Protein AF-0000000066457993 (afdb_homodimer)

Radius of gyration: 20.86 Å; Cα contacts (8 Å, |Δi|>4): 323; chains: 2; bounding box: 54×58×50 Å

Nearest PDB structures (foldseek):
  4bpm-assembly1_A  TM=6.086E-01  e=1.679E-01  Homo sapiens
  5xfs-assembly1_B  TM=3.056E-01  e=3.839E-01  Mycobacterium tuberculosis H37Rv
  3plt-assembly2_C-2  TM=3.428E-01  e=7.460E+00  Saccharomyces cerevisiae
  4bpm-assembly1_A  TM=6.084E-01  e=2.445E-01  Homo sapiens
  5xfs-assembly1_B  TM=3.068E-01  e=2.328E-01  Mycobacterium tuberculosis H37Rv

InterPro domains:
  IPR001129 Membrane-associated, eicosanoid/glutathione metabolism (MAPEG) protein [PF01124] (12-142)
  IPR023352 Membrane associated eicosanoid/glutathione metabolism-like domain superfamily [G3DSA:1.20.120.550] (13-143)
  IPR023352 Membrane associated eicosanoid/glutathione metabolism-like domain superfamily [SSF161084] (3-140)

Organism: Ajellomyces capsulatus (strain G186AR / H82 / ATCC MYA-2454 / RMSCC 2432) (NCBI:txid447093)

Sequence (300 aa):
MQSPNNWSLHSIAGAYMLGLVPHGYYVLKLASMRQISNVSPRDHFTSLKARLPADTWNKLSRARSAHLNALESLPLFAAAMIAGNVAKLPAGDLNTIAAEYIGARMLYTVLYMGVKSEGLSYLRTGVWAWSIGLPLYGLVKAGRALAIVEMQSPNNWSLHSIAGAYMLGLVPHGYYVLKLASMRQISNVSPRDHFTSLKARLPADTWNKLSRARSAHLNALESLPLFAAAMIAGNVAKLPAGDLNTIAAEYIGARMLYTVLYMGVKSEGLSYLRTGVWAWSIGLPLYGLVKAGRALAIVE

Structure (mmCIF, N/CA/C/O backbone):
data_AF-0000000066457993-model_v1
#
loop_
_entity.id
_entity.type
_entity.pdbx_description
1 polymer 'MAPEG family protein'
#
loop_
_atom_site.group_PDB
_atom_site.id
_atom_site.type_symbol
_atom_site.label_atom_id
_atom_site.label_alt_id
_atom_site.label_comp_id
_atom_site.label_asym_id
_atom_site.label_entity_id
_atom_site.label_seq_id
_atom_site.pdbx_PDB_ins_code
_atom_site.Cartn_x
_at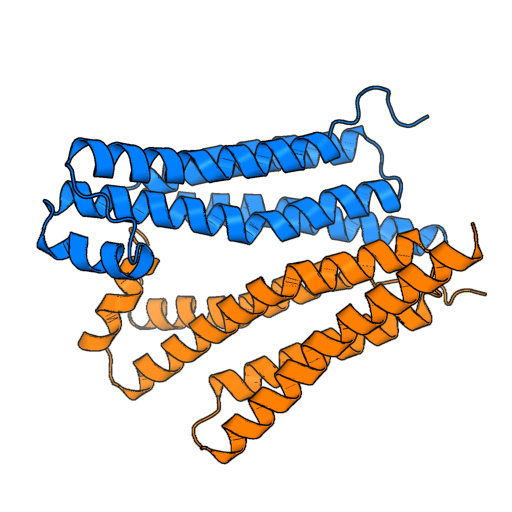om_site.Cartn_y
_atom_site.Cartn_z
_atom_site.occupancy
_atom_site.B_iso_or_equiv
_atom_site.auth_seq_id
_atom_site.auth_comp_id
_atom_site.auth_asym_id
_atom_site.auth_atom_id
_atom_site.pdbx_PDB_model_num
ATOM 1 N N . MET A 1 1 ? 21.594 -20.844 -15 1 35.91 1 MET A N 1
ATOM 2 C CA . MET A 1 1 ? 22.172 -20.859 -13.664 1 35.91 1 MET A CA 1
ATOM 3 C C . MET A 1 1 ? 21.922 -19.531 -12.953 1 35.91 1 MET A C 1
ATOM 5 O O . MET A 1 1 ? 21.984 -18.469 -13.562 1 35.91 1 MET A O 1
ATOM 9 N N . GLN A 1 2 ? 20.844 -19.344 -11.945 1 48.38 2 GLN A N 1
ATOM 10 C CA . GLN A 1 2 ? 20.578 -18.109 -11.195 1 48.38 2 GLN A CA 1
ATOM 11 C C . GLN A 1 2 ? 21.875 -17.391 -10.852 1 48.38 2 GLN A C 1
ATOM 13 O O . GLN A 1 2 ? 22.859 -18.016 -10.453 1 48.38 2 GLN A O 1
ATOM 18 N N . SER A 1 3 ? 22.25 -16.453 -11.453 1 52.03 3 SER A N 1
ATOM 19 C CA . SER A 1 3 ? 23.469 -15.758 -11.07 1 52.03 3 SER A CA 1
ATOM 20 C C . SER A 1 3 ? 23.656 -15.75 -9.555 1 52.03 3 SER A C 1
ATOM 22 O O . SER A 1 3 ? 22.672 -15.672 -8.812 1 52.03 3 SER A O 1
ATOM 24 N N . PRO A 1 4 ? 24.891 -16.234 -9.023 1 64.31 4 PRO A N 1
ATOM 25 C CA . PRO A 1 4 ? 25.344 -16.562 -7.668 1 64.31 4 PRO A CA 1
ATOM 26 C C . PRO A 1 4 ? 24.969 -15.477 -6.648 1 64.31 4 PRO A C 1
ATOM 28 O O . PRO A 1 4 ? 24.875 -15.766 -5.453 1 64.31 4 PRO A O 1
ATOM 31 N N . ASN A 1 5 ? 24.5 -14.258 -6.973 1 86.31 5 ASN A N 1
ATOM 32 C CA . ASN A 1 5 ? 24.312 -13.305 -5.879 1 86.31 5 ASN A CA 1
ATOM 33 C C . ASN A 1 5 ? 22.906 -12.711 -5.895 1 86.31 5 ASN A C 1
ATOM 35 O O . ASN A 1 5 ? 22.75 -11.5 -6.082 1 86.31 5 ASN A O 1
ATOM 39 N N . ASN A 1 6 ? 21.891 -13.57 -5.844 1 94.75 6 ASN A N 1
ATOM 40 C CA . ASN A 1 6 ? 20.516 -13.102 -5.75 1 94.75 6 ASN A CA 1
ATOM 41 C C . ASN A 1 6 ? 20.188 -12.617 -4.34 1 94.75 6 ASN A C 1
ATOM 43 O O . ASN A 1 6 ? 19.969 -13.43 -3.436 1 94.75 6 ASN A O 1
ATOM 47 N N . TRP A 1 7 ? 20.125 -11.289 -4.227 1 95.06 7 TRP A N 1
ATOM 48 C CA . TRP A 1 7 ? 19.828 -10.766 -2.898 1 95.06 7 TRP A CA 1
ATOM 49 C C . TRP A 1 7 ? 18.453 -10.109 -2.867 1 95.06 7 TRP A C 1
ATOM 51 O O . TRP A 1 7 ? 18.172 -9.266 -2.01 1 95.06 7 TRP A O 1
ATOM 61 N N . SER A 1 8 ? 17.609 -10.469 -3.811 1 96.5 8 SER A N 1
ATOM 62 C CA . SER A 1 8 ? 16.281 -9.883 -3.92 1 96.5 8 SER A CA 1
ATOM 63 C C . SER A 1 8 ? 15.445 -10.18 -2.68 1 96.5 8 SER A C 1
ATOM 65 O O . SER A 1 8 ? 14.75 -9.297 -2.164 1 96.5 8 SER A O 1
ATOM 67 N N . LEU A 1 9 ? 15.484 -11.383 -2.191 1 96 9 LEU A N 1
ATOM 68 C CA . LEU A 1 9 ? 14.688 -11.719 -1.016 1 96 9 LEU A CA 1
ATOM 69 C C . LEU A 1 9 ? 15.258 -11.055 0.234 1 96 9 LEU A C 1
ATOM 71 O O . LEU A 1 9 ? 14.508 -10.609 1.104 1 96 9 LEU A O 1
ATOM 75 N N . HIS A 1 10 ? 16.578 -10.984 0.364 1 96.81 10 HIS A N 1
ATOM 76 C CA . HIS A 1 10 ? 17.203 -10.25 1.451 1 96.81 10 HIS A CA 1
ATOM 77 C C . HIS A 1 10 ? 16.766 -8.781 1.44 1 96.81 10 HIS A C 1
ATOM 79 O O . HIS A 1 10 ? 16.672 -8.156 2.496 1 96.81 10 HIS A O 1
ATOM 85 N N . SER A 1 11 ? 16.531 -8.297 0.285 1 97.56 11 SER A N 1
ATOM 86 C CA . SER A 1 11 ? 16.188 -6.883 0.146 1 97.56 11 SER A CA 1
ATOM 87 C C . SER A 1 11 ? 14.828 -6.582 0.783 1 97.56 11 SER A C 1
ATOM 89 O O . SER A 1 11 ? 14.562 -5.441 1.168 1 97.56 11 SER A O 1
ATOM 91 N N . ILE A 1 12 ? 13.953 -7.523 0.9 1 97.69 12 ILE A N 1
ATOM 92 C CA . ILE A 1 12 ? 12.68 -7.328 1.58 1 97.69 12 ILE A CA 1
ATOM 93 C C . ILE A 1 12 ? 12.922 -6.992 3.049 1 97.69 12 ILE A C 1
ATOM 95 O O . ILE A 1 12 ? 12.336 -6.047 3.582 1 97.69 12 ILE A O 1
ATOM 99 N N . ALA A 1 13 ? 13.828 -7.77 3.688 1 96.81 13 ALA A N 1
ATOM 100 C CA . ALA A 1 13 ? 14.219 -7.473 5.062 1 96.81 13 ALA A CA 1
ATOM 101 C C . ALA A 1 13 ? 14.844 -6.086 5.172 1 96.81 13 ALA A C 1
ATOM 103 O O . ALA A 1 13 ? 14.547 -5.336 6.102 1 96.81 13 ALA A O 1
ATOM 104 N N . GLY A 1 14 ? 15.703 -5.781 4.25 1 96.75 14 GLY A N 1
ATOM 105 C CA . GLY A 1 14 ? 16.328 -4.469 4.23 1 96.75 14 GLY A CA 1
ATOM 106 C C . GLY A 1 14 ? 15.328 -3.334 4.105 1 96.75 14 GLY A C 1
ATOM 107 O O . GLY A 1 14 ? 15.453 -2.314 4.789 1 96.75 14 GLY A O 1
ATOM 108 N N . ALA A 1 15 ? 14.398 -3.512 3.207 1 97.56 15 ALA A N 1
ATOM 109 C CA . ALA A 1 15 ? 13.367 -2.498 3.021 1 97.56 15 ALA A CA 1
ATOM 110 C C . ALA A 1 15 ? 12.562 -2.299 4.301 1 97.56 15 ALA A C 1
ATOM 112 O O . ALA A 1 15 ? 12.203 -1.17 4.648 1 97.56 15 ALA A O 1
ATOM 113 N N . TYR A 1 16 ? 12.18 -3.371 4.973 1 96.81 16 TYR A N 1
ATOM 114 C CA . TYR A 1 16 ? 11.461 -3.277 6.238 1 96.81 16 TYR A CA 1
ATOM 115 C C . TYR A 1 16 ? 12.266 -2.496 7.27 1 96.81 16 TYR A C 1
ATOM 117 O O . TYR A 1 16 ? 11.734 -1.604 7.938 1 96.81 16 TYR A O 1
ATOM 125 N N . MET A 1 17 ? 13.555 -2.834 7.375 1 96.25 17 MET A N 1
ATOM 126 C CA . MET A 1 17 ? 14.414 -2.146 8.336 1 96.25 17 MET A CA 1
ATOM 127 C C . MET A 1 17 ? 14.523 -0.661 8 1 96.25 17 MET A C 1
ATOM 129 O O . MET A 1 17 ? 14.516 0.182 8.898 1 96.25 17 MET A O 1
ATOM 133 N N . LEU A 1 18 ? 14.641 -0.378 6.727 1 96 18 LEU A N 1
ATOM 134 C CA . LEU A 1 18 ? 14.664 1.019 6.305 1 96 18 LEU A CA 1
ATOM 135 C C . LEU A 1 18 ? 13.383 1.734 6.73 1 96 18 LEU A C 1
ATOM 137 O O . LEU A 1 18 ? 13.43 2.893 7.152 1 96 18 LEU A O 1
ATOM 141 N N . GLY A 1 19 ? 12.266 1.053 6.633 1 96.12 19 GLY A N 1
ATOM 142 C CA . GLY A 1 19 ? 10.984 1.63 7.012 1 96.12 19 GLY A CA 1
ATOM 143 C C . GLY A 1 19 ? 10.867 1.896 8.5 1 96.12 19 GLY A C 1
ATOM 144 O O . GLY A 1 19 ? 9.984 2.635 8.938 1 96.12 19 GLY A O 1
ATOM 145 N N . LEU A 1 20 ? 11.766 1.325 9.312 1 95.81 20 LEU A N 1
ATOM 146 C CA . LEU A 1 20 ? 11.742 1.501 10.766 1 95.81 20 LEU A CA 1
ATOM 147 C C . LEU A 1 20 ? 12.562 2.715 11.18 1 95.81 20 LEU A C 1
ATOM 149 O O . LEU A 1 20 ? 12.438 3.195 12.305 1 95.81 20 LEU A O 1
ATOM 153 N N . VAL A 1 21 ? 13.32 3.203 10.312 1 94.5 21 VAL A N 1
ATOM 154 C CA . VAL A 1 21 ? 14.242 4.281 10.656 1 94.5 21 VAL A CA 1
ATOM 155 C C . VAL A 1 21 ? 13.453 5.508 11.117 1 94.5 21 VAL A C 1
ATOM 157 O O . VAL A 1 21 ? 13.695 6.039 12.203 1 94.5 21 VAL A O 1
ATOM 160 N N . PRO A 1 22 ? 12.445 5.965 10.352 1 94.62 22 PRO A N 1
ATOM 161 C CA . PRO A 1 22 ? 11.68 7.109 10.844 1 94.62 22 PRO A CA 1
ATOM 162 C C . PRO A 1 22 ? 10.938 6.801 12.141 1 94.62 22 PRO A C 1
ATOM 164 O O . PRO A 1 22 ? 10.734 7.691 12.969 1 94.62 22 PRO A O 1
ATOM 167 N N . HIS A 1 23 ? 10.477 5.637 12.336 1 92.19 23 HIS A N 1
ATOM 168 C CA . HIS A 1 23 ? 9.836 5.23 13.578 1 92.19 23 HIS A CA 1
ATOM 169 C C . HIS A 1 23 ? 10.805 5.312 14.75 1 92.19 23 HIS A C 1
ATOM 171 O O . HIS A 1 23 ? 10.453 5.797 15.828 1 92.19 23 HIS A O 1
ATOM 177 N N . GLY A 1 24 ? 11.961 4.82 14.531 1 92.25 24 GLY A N 1
ATOM 178 C CA . GLY A 1 24 ? 12.992 4.953 15.547 1 92.25 24 GLY A CA 1
ATOM 179 C C . GLY A 1 24 ? 13.273 6.395 15.93 1 92.25 24 GLY A C 1
ATOM 180 O O . GLY A 1 24 ? 13.391 6.719 17.109 1 92.25 24 GLY A O 1
ATOM 181 N N . TYR A 1 25 ? 13.375 7.152 14.906 1 91.62 25 TYR A N 1
ATOM 182 C CA . TYR A 1 25 ? 13.578 8.578 15.156 1 91.62 25 TYR A CA 1
ATOM 183 C C . TYR A 1 25 ? 12.461 9.141 16.031 1 91.62 25 TYR A C 1
ATOM 185 O O . TYR A 1 25 ? 12.727 9.82 17.031 1 91.62 25 TYR A O 1
ATOM 193 N N . TYR A 1 26 ? 11.211 8.867 15.57 1 88.12 26 TYR A N 1
ATOM 194 C CA . TYR A 1 26 ? 10.078 9.453 16.281 1 88.12 26 TYR A CA 1
ATOM 195 C C . TYR A 1 26 ? 9.992 8.922 17.703 1 88.12 26 TYR A C 1
ATOM 197 O O . TYR A 1 26 ? 9.742 9.68 18.641 1 88.12 26 TYR A O 1
ATOM 205 N N . VAL A 1 27 ? 10.312 7.707 18.031 1 87.75 27 VAL A N 1
ATOM 206 C CA . VAL A 1 27 ? 10.258 7.109 19.359 1 87.75 27 VAL A CA 1
ATOM 207 C C . VAL A 1 27 ? 11.383 7.664 20.219 1 87.75 27 VAL A C 1
ATOM 209 O O . VAL A 1 27 ? 11.164 8.023 21.391 1 87.75 27 VAL A O 1
ATOM 212 N N . LEU A 1 28 ? 12.523 7.738 19.719 1 91.12 28 LEU A N 1
ATOM 213 C CA . LEU A 1 28 ? 13.672 8.234 20.469 1 91.12 28 LEU A CA 1
ATOM 214 C C . LEU A 1 28 ? 13.516 9.719 20.797 1 91.12 28 LEU A C 1
ATOM 216 O O . LEU A 1 28 ? 13.898 10.164 21.875 1 91.12 28 LEU A O 1
ATOM 220 N N . LYS A 1 29 ? 12.969 10.461 19.875 1 90.31 29 LYS A N 1
ATOM 221 C CA . LYS A 1 29 ? 12.727 11.875 20.125 1 90.31 29 LYS A CA 1
ATOM 222 C C . LYS A 1 29 ? 11.68 12.07 21.219 1 90.31 29 LYS A C 1
ATOM 224 O O . LYS A 1 29 ? 11.852 12.906 22.109 1 90.31 29 LYS A O 1
ATOM 229 N N . LEU A 1 30 ? 10.633 11.297 21.156 1 88.38 30 LEU A N 1
ATOM 230 C CA . LEU A 1 30 ? 9.609 11.375 22.203 1 88.38 30 LEU A CA 1
ATOM 231 C C . LEU A 1 30 ? 10.172 10.953 23.547 1 88.38 30 LEU A C 1
ATOM 233 O O . LEU A 1 30 ? 9.867 11.578 24.578 1 88.38 30 LEU A O 1
ATOM 237 N N . ALA A 1 31 ? 10.945 9.969 23.578 1 87.62 31 ALA A N 1
ATOM 238 C CA . ALA A 1 31 ? 11.578 9.5 24.812 1 87.62 31 ALA A CA 1
ATOM 239 C C . ALA A 1 31 ? 12.492 10.578 25.391 1 87.62 31 ALA A C 1
ATOM 241 O O . ALA A 1 31 ? 12.5 10.789 26.609 1 87.62 31 ALA A O 1
ATOM 242 N N . SER A 1 32 ? 13.172 11.242 24.547 1 91.44 32 SER A N 1
ATOM 243 C CA . SER A 1 32 ? 14.078 12.289 25.016 1 91.44 32 SER A CA 1
ATOM 244 C C . SER A 1 32 ? 13.32 13.445 25.641 1 91.44 32 SER A C 1
ATOM 246 O O . SER A 1 32 ? 13.867 14.172 26.469 1 91.44 32 SER A O 1
ATOM 248 N N . MET A 1 33 ? 12.047 13.539 25.25 1 90.56 33 MET A N 1
ATOM 249 C CA . MET A 1 33 ? 11.203 14.602 25.781 1 90.56 33 MET A CA 1
ATOM 250 C C . MET A 1 33 ? 10.281 14.062 26.875 1 90.56 33 MET A C 1
ATOM 252 O O . MET A 1 33 ? 9.383 14.773 27.328 1 90.56 33 MET A O 1
ATOM 256 N N . ARG A 1 34 ? 10.391 12.75 27.266 1 88.12 34 ARG A N 1
ATOM 257 C CA . ARG A 1 34 ? 9.57 12.078 28.266 1 88.12 34 ARG A CA 1
ATOM 258 C C . ARG A 1 34 ? 8.094 12.117 27.891 1 88.12 34 ARG A C 1
ATOM 260 O O . ARG A 1 34 ? 7.238 12.375 28.734 1 88.12 34 ARG A O 1
ATOM 267 N N . GLN A 1 35 ? 7.918 12.047 26.625 1 84.81 35 GLN A N 1
ATOM 268 C CA . GLN A 1 35 ? 6.543 12.102 26.125 1 84.81 35 GLN A CA 1
ATOM 269 C C . GLN A 1 35 ? 6.109 10.758 25.547 1 84.81 35 GLN A C 1
ATOM 271 O O . GLN A 1 35 ? 5.152 10.695 24.781 1 84.81 35 GLN A O 1
ATOM 276 N N . ILE A 1 36 ? 6.832 9.781 25.875 1 79.06 36 ILE A N 1
ATOM 277 C CA . ILE A 1 36 ? 6.461 8.461 25.375 1 79.06 36 ILE A CA 1
ATOM 278 C C . ILE A 1 36 ? 5.328 7.887 26.219 1 79.06 36 ILE A C 1
ATOM 280 O O . ILE A 1 36 ? 5.293 8.086 27.438 1 79.06 36 ILE A O 1
ATOM 284 N N . SER A 1 37 ? 4.227 7.527 25.578 1 70.94 37 SER A N 1
ATOM 285 C CA . SER A 1 37 ? 3.17 6.793 26.266 1 70.94 37 SER A CA 1
ATOM 286 C C . SER A 1 37 ? 2.945 5.426 25.625 1 70.94 37 SER A C 1
ATOM 288 O O . SER A 1 37 ? 2.857 5.312 24.406 1 70.94 37 SER A O 1
ATOM 290 N N . ASN A 1 38 ? 3.154 4.441 26.391 1 67.31 38 ASN A N 1
ATOM 291 C CA . ASN A 1 38 ? 2.971 3.082 25.906 1 67.31 38 ASN A CA 1
ATOM 292 C C . ASN A 1 38 ? 1.532 2.607 26.078 1 67.31 38 ASN A C 1
ATOM 294 O O . ASN A 1 38 ? 1.164 1.532 25.609 1 67.31 38 ASN A O 1
ATOM 298 N N . VAL A 1 39 ? 0.722 3.312 26.688 1 63.44 39 VAL A N 1
ATOM 299 C CA . VAL A 1 39 ? -0.622 2.85 27.016 1 63.44 39 VAL A CA 1
ATOM 300 C C . VAL A 1 39 ? -1.508 2.916 25.766 1 63.44 39 VAL A C 1
ATOM 302 O O . VAL A 1 39 ? -2.215 1.955 25.453 1 63.44 39 VAL A O 1
ATOM 305 N N . SER A 1 40 ? -1.638 4.051 25.109 1 64.06 40 SER A N 1
ATOM 306 C CA . SER A 1 40 ? -2.385 4.227 23.859 1 64.06 40 SER A CA 1
ATOM 307 C C . SER A 1 40 ? -1.581 5.031 22.844 1 64.06 40 SER A C 1
ATOM 309 O O . SER A 1 40 ? -1.854 6.211 22.625 1 64.06 40 SER A O 1
ATOM 311 N N . PRO A 1 41 ? -0.696 4.367 22.281 1 61.25 41 PRO A N 1
ATOM 312 C CA . PRO A 1 41 ? 0.284 5.105 21.484 1 61.25 41 PRO A CA 1
ATOM 313 C C . PRO A 1 41 ? -0.354 5.879 20.328 1 61.25 41 PRO A C 1
ATOM 315 O O . PRO A 1 41 ? 0.04 7.012 20.047 1 61.25 41 PRO A O 1
ATOM 318 N N . ARG A 1 42 ? -1.327 5.336 19.734 1 63.22 42 ARG A N 1
ATOM 319 C CA . ARG A 1 42 ? -1.903 6.02 18.594 1 63.22 42 ARG A CA 1
ATOM 320 C C . ARG A 1 42 ? -2.686 7.258 19.016 1 63.22 42 ARG A C 1
ATOM 322 O O . ARG A 1 42 ? -2.561 8.32 18.406 1 63.22 42 ARG A O 1
ATOM 329 N N . ASP A 1 43 ? -3.5 7.105 20.047 1 65.31 43 ASP A N 1
ATOM 330 C CA . ASP A 1 43 ? -4.258 8.234 20.578 1 65.31 43 ASP A CA 1
ATOM 331 C C . ASP A 1 43 ? -3.328 9.281 21.188 1 65.31 43 ASP A C 1
ATOM 333 O O . ASP A 1 43 ? -3.592 10.484 21.078 1 65.31 43 ASP A O 1
ATOM 337 N N . HIS A 1 44 ? -2.266 8.75 21.719 1 72.12 44 HIS A N 1
ATOM 338 C CA . HIS A 1 44 ? -1.275 9.617 22.328 1 72.12 44 HIS A CA 1
ATOM 339 C C . HIS A 1 44 ? -0.634 10.547 21.312 1 72.12 44 HIS A C 1
ATOM 341 O O . HIS A 1 44 ? -0.395 11.719 21.578 1 72.12 44 HIS A O 1
ATOM 347 N N . PHE A 1 45 ? -0.556 10.07 20.156 1 74.88 45 PHE A N 1
ATOM 348 C CA . PHE A 1 45 ? 0.139 10.852 19.141 1 74.88 45 PHE A CA 1
ATOM 349 C C . PHE A 1 45 ? -0.629 12.133 18.828 1 74.88 45 PHE A C 1
ATOM 351 O O . PHE A 1 45 ? -0.04 13.211 18.734 1 74.88 45 PHE A O 1
ATOM 358 N N . THR A 1 46 ? -1.884 12.039 18.719 1 76.88 46 THR A N 1
ATOM 359 C CA . THR A 1 46 ? -2.684 13.211 18.375 1 76.88 46 THR A CA 1
ATOM 360 C C . THR A 1 46 ? -2.664 14.227 19.516 1 76.88 46 THR A C 1
ATOM 362 O O . THR A 1 46 ? -2.727 15.438 19.266 1 76.88 46 THR A O 1
ATOM 365 N N . SER A 1 47 ? -2.559 13.703 20.703 1 81.62 47 SER A N 1
ATOM 366 C CA . SER A 1 47 ? -2.559 14.594 21.859 1 81.62 47 SER A CA 1
ATOM 367 C C . SER A 1 47 ? -1.264 15.391 21.938 1 81.62 47 SER A C 1
ATOM 369 O O . SER A 1 47 ? -1.204 16.422 22.625 1 81.62 47 SER A O 1
ATOM 371 N N . LEU A 1 48 ? -0.225 15 21.312 1 84.5 48 LEU A N 1
ATOM 372 C CA . LEU A 1 48 ? 1.092 15.625 21.375 1 84.5 48 LEU A CA 1
ATOM 373 C C . LEU A 1 48 ? 1.083 16.969 20.656 1 84.5 48 LEU A C 1
ATOM 375 O O . LEU A 1 48 ? 1.917 17.844 20.953 1 84.5 48 LEU A O 1
ATOM 379 N N . LYS A 1 49 ? 0.211 17.141 19.734 1 83.69 49 LYS A N 1
ATOM 380 C CA . LYS A 1 49 ? 0.134 18.391 18.984 1 83.69 49 LYS A CA 1
ATOM 381 C C . LYS A 1 49 ? -0.017 19.578 19.922 1 83.69 49 LYS A C 1
ATOM 383 O O . LYS A 1 49 ? 0.572 20.641 19.672 1 83.69 49 LYS A O 1
ATOM 388 N N . ALA A 1 50 ? -0.766 19.422 21.016 1 84.75 50 ALA A N 1
ATOM 389 C CA . ALA A 1 50 ? -1.028 20.516 21.969 1 84.75 50 ALA A CA 1
ATOM 390 C C . ALA A 1 50 ? 0.11 20.641 22.969 1 84.75 50 ALA A C 1
ATOM 392 O O . ALA A 1 50 ? 0.232 21.672 23.641 1 84.75 50 ALA A O 1
ATOM 393 N N . ARG A 1 51 ? 0.967 19.688 23.109 1 87.69 51 ARG A N 1
ATOM 394 C CA . ARG A 1 51 ? 1.936 19.641 24.188 1 87.69 51 ARG A CA 1
ATOM 395 C C . ARG A 1 51 ? 3.336 19.984 23.688 1 87.69 51 ARG A C 1
ATOM 397 O O . ARG A 1 51 ? 4.215 20.328 24.484 1 87.69 51 ARG A O 1
ATOM 404 N N . LEU A 1 52 ? 3.529 19.875 22.391 1 89.38 52 LEU A N 1
ATOM 405 C CA . LEU A 1 52 ? 4.867 20.078 21.844 1 89.38 52 LEU A CA 1
ATOM 406 C C . LEU A 1 52 ? 4.922 21.344 21.016 1 89.38 52 LEU A C 1
ATOM 408 O O . LEU A 1 52 ? 3.906 21.797 20.484 1 89.38 52 LEU A O 1
ATOM 412 N N . PRO A 1 53 ? 6.184 21.938 21.047 1 90.25 53 PRO A N 1
ATOM 413 C CA . PRO A 1 53 ? 6.348 23.031 20.078 1 90.25 53 PRO A CA 1
ATOM 414 C C . PRO A 1 53 ? 5.973 22.625 18.656 1 90.25 53 PRO A C 1
ATOM 416 O O . PRO A 1 53 ? 6.18 21.484 18.266 1 90.25 53 PRO A O 1
ATOM 419 N N . ALA A 1 54 ? 5.477 23.625 17.859 1 84.81 54 ALA A N 1
ATOM 420 C CA . ALA A 1 54 ? 4.938 23.375 16.531 1 84.81 54 ALA A CA 1
ATOM 421 C C . ALA A 1 54 ? 5.98 22.719 15.625 1 84.81 54 ALA A C 1
ATOM 423 O O . ALA A 1 54 ? 5.668 21.781 14.883 1 84.81 54 ALA A O 1
ATOM 424 N N . ASP A 1 55 ? 7.191 23.188 15.688 1 84.88 55 ASP A N 1
ATOM 425 C CA . ASP A 1 55 ? 8.25 22.672 14.828 1 84.88 55 ASP A CA 1
ATOM 426 C C . ASP A 1 55 ? 8.547 21.203 15.148 1 84.88 55 ASP A C 1
ATOM 428 O O . ASP A 1 55 ? 8.75 20.391 14.242 1 84.88 55 ASP A O 1
ATOM 432 N N . THR A 1 56 ? 8.617 20.906 16.422 1 88 56 THR A N 1
ATOM 433 C CA . THR A 1 56 ? 8.891 19.547 16.875 1 88 56 THR A CA 1
ATOM 434 C C . THR A 1 56 ? 7.754 18.609 16.469 1 88 56 THR A C 1
ATOM 436 O O . THR A 1 56 ? 7.996 17.516 15.953 1 88 56 THR A O 1
ATOM 439 N N . TRP A 1 57 ? 6.57 19.016 16.672 1 86.81 57 TRP A N 1
ATOM 440 C CA . TRP A 1 57 ? 5.406 18.219 16.297 1 86.81 57 TRP A CA 1
ATOM 441 C C . TRP A 1 57 ? 5.391 17.938 14.805 1 86.81 57 TRP A C 1
ATOM 443 O O . TRP A 1 57 ? 5.105 16.812 14.383 1 86.81 57 TRP A O 1
ATOM 453 N N . ASN A 1 58 ? 5.656 18.953 14.039 1 84.75 58 ASN A N 1
ATOM 454 C CA . ASN A 1 58 ? 5.66 18.797 12.586 1 84.75 58 ASN A CA 1
ATOM 455 C C . ASN A 1 58 ? 6.676 17.75 12.141 1 84.75 58 ASN A C 1
ATOM 457 O O . ASN A 1 58 ? 6.387 16.922 11.281 1 84.75 58 ASN A O 1
ATOM 461 N N . LYS A 1 59 ? 7.785 17.797 12.734 1 86.44 59 LYS A N 1
ATOM 462 C CA . LYS A 1 59 ? 8.828 16.828 12.398 1 86.44 59 LYS A CA 1
ATOM 463 C C . LYS A 1 59 ? 8.414 15.414 12.781 1 86.44 59 LYS A C 1
ATOM 465 O O . LYS A 1 59 ? 8.641 14.461 12.023 1 86.44 59 LYS A O 1
ATOM 470 N N . LEU A 1 60 ? 7.867 15.273 13.938 1 88.75 60 LEU A N 1
ATOM 471 C CA . LEU A 1 60 ? 7.43 13.969 14.406 1 88.75 60 LEU A CA 1
ATOM 472 C C . LEU A 1 60 ? 6.305 13.422 13.531 1 88.75 60 LEU A C 1
ATOM 474 O O . LEU A 1 60 ? 6.273 12.234 13.219 1 88.75 60 LEU A O 1
ATOM 478 N N . SER A 1 61 ? 5.441 14.305 13.203 1 87.25 61 SER A N 1
ATOM 479 C CA . SER A 1 61 ? 4.336 13.906 12.336 1 87.25 61 SER A CA 1
ATOM 480 C C . SER A 1 61 ? 4.844 13.43 10.977 1 87.25 61 SER A C 1
ATOM 482 O O . SER A 1 61 ? 4.336 12.445 10.438 1 87.25 61 SER A O 1
ATOM 484 N N . ARG A 1 62 ? 5.82 14.125 10.445 1 88.06 62 ARG A N 1
ATOM 485 C CA . ARG A 1 62 ? 6.402 13.727 9.172 1 88.06 62 ARG A CA 1
ATOM 486 C C . ARG A 1 62 ? 7.117 12.383 9.289 1 88.06 62 ARG A C 1
ATOM 488 O O . ARG A 1 62 ? 7.047 11.547 8.391 1 88.06 62 ARG A O 1
ATOM 495 N N . ALA A 1 63 ? 7.793 12.195 10.367 1 90.81 63 ALA A N 1
ATOM 496 C CA . ALA A 1 63 ? 8.477 10.93 10.609 1 90.81 63 ALA A CA 1
ATOM 497 C C . ALA A 1 63 ? 7.473 9.781 10.688 1 90.81 63 ALA A C 1
ATOM 499 O O . ALA A 1 63 ? 7.688 8.719 10.102 1 90.81 63 ALA A O 1
ATOM 500 N N . ARG A 1 64 ? 6.477 9.992 11.445 1 89.69 64 ARG A N 1
ATOM 501 C CA . ARG A 1 64 ? 5.434 8.977 11.562 1 89.69 64 ARG A CA 1
ATOM 502 C C . ARG A 1 64 ? 4.82 8.664 10.203 1 89.69 64 ARG A C 1
ATOM 504 O O . ARG A 1 64 ? 4.617 7.496 9.859 1 89.69 64 ARG A O 1
ATOM 511 N N . SER A 1 65 ? 4.551 9.68 9.461 1 89.88 65 SER A N 1
ATOM 512 C CA . SER A 1 65 ? 3.959 9.516 8.141 1 89.88 65 SER A CA 1
ATOM 513 C C . SER A 1 65 ? 4.895 8.758 7.207 1 89.88 65 SER A C 1
ATOM 515 O O . SER A 1 65 ? 4.453 7.906 6.43 1 89.88 65 SER A O 1
ATOM 517 N N . ALA A 1 66 ? 6.141 9.086 7.281 1 91.94 66 ALA A N 1
ATOM 518 C CA . ALA A 1 66 ? 7.133 8.383 6.469 1 91.94 66 ALA A CA 1
ATOM 519 C C . ALA A 1 66 ? 7.18 6.898 6.816 1 91.94 66 ALA A C 1
ATOM 521 O O . ALA A 1 66 ? 7.262 6.047 5.926 1 91.94 66 ALA A O 1
ATOM 522 N N . HIS A 1 67 ? 7.156 6.594 8.078 1 93.62 67 HIS A N 1
ATOM 523 C CA . HIS A 1 67 ? 7.141 5.211 8.539 1 93.62 67 HIS A CA 1
ATOM 524 C C . HIS A 1 67 ? 5.926 4.465 7.996 1 93.62 67 HIS A C 1
ATOM 526 O O . HIS A 1 67 ? 6.055 3.367 7.453 1 93.62 67 HIS A O 1
ATOM 532 N N . LEU A 1 68 ? 4.797 5.074 8.125 1 91.56 68 LEU A N 1
ATOM 533 C CA . LEU A 1 68 ? 3.561 4.445 7.68 1 91.56 68 LEU A CA 1
ATOM 534 C C . LEU A 1 68 ? 3.58 4.219 6.172 1 91.56 68 LEU A C 1
ATOM 536 O O . LEU A 1 68 ? 3.131 3.174 5.691 1 91.56 68 LEU A O 1
ATOM 540 N N . ASN A 1 69 ? 4.062 5.188 5.473 1 93.06 69 ASN A N 1
ATOM 541 C CA . ASN A 1 69 ? 4.172 5.047 4.023 1 93.06 69 ASN A CA 1
ATOM 542 C C . ASN A 1 69 ? 5.062 3.869 3.637 1 93.06 69 ASN A C 1
ATOM 544 O O . ASN A 1 69 ? 4.766 3.148 2.684 1 93.06 69 ASN A O 1
ATOM 548 N N . ALA A 1 70 ? 6.125 3.715 4.34 1 94.94 70 ALA A N 1
ATOM 549 C CA . ALA A 1 70 ? 7.023 2.592 4.082 1 94.94 70 ALA A CA 1
ATOM 550 C C . ALA A 1 70 ? 6.312 1.261 4.305 1 94.94 70 ALA A C 1
ATOM 552 O O . ALA A 1 70 ? 6.473 0.326 3.516 1 94.94 70 ALA A O 1
ATOM 553 N N . LEU A 1 71 ? 5.551 1.169 5.336 1 94.62 71 LEU A N 1
ATOM 554 C CA . LEU A 1 71 ? 4.828 -0.061 5.637 1 94.62 71 LEU A CA 1
ATOM 555 C C . LEU A 1 71 ? 3.748 -0.323 4.594 1 94.62 71 LEU A C 1
ATOM 557 O O . LEU A 1 71 ? 3.457 -1.478 4.27 1 94.62 71 LEU A O 1
ATOM 561 N N . GLU A 1 72 ? 3.229 0.714 4.055 1 93.31 72 GLU A N 1
ATOM 562 C CA . GLU A 1 72 ? 2.191 0.599 3.035 1 93.31 72 GLU A CA 1
ATOM 563 C C . GLU A 1 72 ? 2.76 0.054 1.728 1 93.31 72 GLU A C 1
ATOM 565 O O . GLU A 1 72 ? 2.068 -0.653 0.991 1 93.31 72 GLU A O 1
ATOM 570 N N . SER A 1 73 ? 3.934 0.441 1.405 1 95.5 73 SER A N 1
ATOM 571 C CA . SER A 1 73 ? 4.523 0.064 0.125 1 95.5 73 SER A CA 1
ATOM 572 C C . SER A 1 73 ? 5.199 -1.301 0.209 1 95.5 73 SER A C 1
ATOM 574 O O . SER A 1 73 ? 5.387 -1.97 -0.809 1 95.5 73 SER A O 1
ATOM 576 N N . LEU A 1 74 ? 5.508 -1.786 1.408 1 96.94 74 LEU A N 1
ATOM 577 C CA . LEU A 1 74 ? 6.34 -2.965 1.617 1 96.94 74 LEU A CA 1
ATOM 578 C C . LEU A 1 74 ? 5.672 -4.211 1.038 1 96.94 74 LEU A C 1
ATOM 580 O O . LEU A 1 74 ? 6.328 -5.02 0.379 1 96.94 74 LEU A O 1
ATOM 584 N N . PRO A 1 75 ? 4.355 -4.422 1.276 1 96.62 75 PRO A N 1
ATOM 585 C CA . PRO A 1 75 ? 3.746 -5.645 0.744 1 96.62 75 PRO A CA 1
ATOM 586 C C . PRO A 1 75 ? 3.842 -5.734 -0.778 1 96.62 75 PRO A C 1
ATOM 588 O O . PRO A 1 75 ? 4.055 -6.82 -1.322 1 96.62 75 PRO A O 1
ATOM 591 N N . LEU A 1 76 ? 3.639 -4.602 -1.446 1 97.31 76 LEU A N 1
ATOM 592 C CA . LEU A 1 76 ? 3.766 -4.59 -2.9 1 97.31 76 LEU A CA 1
ATOM 593 C C . LEU A 1 76 ? 5.18 -4.977 -3.324 1 97.31 76 LEU A C 1
ATOM 595 O O . LEU A 1 76 ? 5.359 -5.781 -4.238 1 97.31 76 LEU A O 1
ATOM 599 N N . PHE A 1 77 ? 6.184 -4.406 -2.654 1 98.62 77 PHE A N 1
ATOM 600 C CA . PHE A 1 77 ? 7.578 -4.707 -2.955 1 98.62 77 PHE A CA 1
ATOM 601 C C . PHE A 1 77 ? 7.887 -6.176 -2.688 1 98.62 77 PHE A C 1
ATOM 603 O O . PHE A 1 77 ? 8.5 -6.848 -3.518 1 98.62 77 PHE A O 1
ATOM 610 N N . ALA A 1 78 ? 7.453 -6.668 -1.559 1 98.12 78 ALA A N 1
ATOM 611 C CA . ALA A 1 78 ? 7.672 -8.062 -1.201 1 98.12 78 ALA A CA 1
ATOM 612 C C . ALA A 1 78 ? 7.035 -9 -2.225 1 98.12 78 ALA A C 1
ATOM 614 O O . ALA A 1 78 ? 7.656 -9.977 -2.654 1 98.12 78 ALA A O 1
ATOM 615 N N . ALA A 1 79 ? 5.855 -8.664 -2.578 1 98.25 79 ALA A N 1
ATOM 616 C CA . ALA A 1 79 ? 5.164 -9.484 -3.568 1 98.25 79 ALA A CA 1
ATOM 617 C C . ALA A 1 79 ? 5.941 -9.539 -4.879 1 98.25 79 ALA A C 1
ATOM 619 O O . ALA A 1 79 ? 6.055 -10.602 -5.5 1 98.25 79 ALA A O 1
ATOM 620 N N . ALA A 1 80 ? 6.461 -8.414 -5.293 1 98.56 80 ALA A N 1
ATOM 621 C CA . ALA A 1 80 ? 7.203 -8.359 -6.551 1 98.56 80 ALA A CA 1
ATOM 622 C C . ALA A 1 80 ? 8.461 -9.219 -6.484 1 98.56 80 ALA A C 1
ATOM 624 O O . ALA A 1 80 ? 8.766 -9.961 -7.422 1 98.56 80 ALA A O 1
ATOM 625 N N . MET A 1 81 ? 9.172 -9.133 -5.418 1 98.44 81 MET A N 1
ATOM 626 C CA . MET A 1 81 ? 10.398 -9.906 -5.27 1 98.44 81 MET A CA 1
ATOM 627 C C . MET A 1 81 ? 10.094 -11.406 -5.211 1 98.44 81 MET A C 1
ATOM 629 O O . MET A 1 81 ? 10.773 -12.203 -5.863 1 98.44 81 MET A O 1
ATOM 633 N N . ILE A 1 82 ? 9.109 -11.812 -4.441 1 97.06 82 ILE A N 1
ATOM 634 C CA . ILE A 1 82 ? 8.766 -13.227 -4.293 1 97.06 82 ILE A CA 1
ATOM 635 C C . ILE A 1 82 ? 8.234 -13.766 -5.617 1 97.06 82 ILE A C 1
ATOM 637 O O . ILE A 1 82 ? 8.68 -14.812 -6.094 1 97.06 82 ILE A O 1
ATOM 641 N N . ALA A 1 83 ? 7.336 -12.992 -6.227 1 97.19 83 ALA A N 1
ATOM 642 C CA . ALA A 1 83 ? 6.77 -13.398 -7.512 1 97.19 83 ALA A CA 1
ATOM 643 C C . ALA A 1 83 ? 7.852 -13.516 -8.578 1 97.19 83 ALA A C 1
ATOM 645 O O . ALA A 1 83 ? 7.809 -14.422 -9.422 1 97.19 83 ALA A O 1
ATOM 646 N N . GLY A 1 84 ? 8.727 -12.516 -8.594 1 97.12 84 GLY A N 1
ATOM 647 C CA . GLY A 1 84 ? 9.828 -12.578 -9.547 1 97.12 84 GLY A CA 1
ATOM 648 C C . GLY A 1 84 ? 10.641 -13.852 -9.43 1 97.12 84 GLY A C 1
ATOM 649 O O . GLY A 1 84 ? 11.039 -14.43 -10.445 1 97.12 84 GLY A O 1
ATOM 650 N N . ASN A 1 85 ? 10.914 -14.297 -8.234 1 95.5 85 ASN A N 1
ATOM 651 C CA . ASN A 1 85 ? 11.664 -15.531 -8.023 1 95.5 85 ASN A CA 1
ATOM 652 C C . ASN A 1 85 ? 10.836 -16.766 -8.398 1 95.5 85 ASN A C 1
ATOM 654 O O . ASN A 1 85 ? 11.367 -17.719 -8.953 1 95.5 85 ASN A O 1
ATOM 658 N N . VAL A 1 86 ? 9.562 -16.766 -8.07 1 92.94 86 VAL A N 1
ATOM 659 C CA . VAL A 1 86 ? 8.664 -17.844 -8.453 1 92.94 86 VAL A CA 1
ATOM 660 C C . VAL A 1 86 ? 8.641 -18 -9.977 1 92.94 86 VAL A C 1
ATOM 662 O O . VAL A 1 86 ? 8.641 -19.109 -10.492 1 92.94 86 VAL A O 1
ATOM 665 N N . ALA A 1 87 ? 8.68 -16.891 -10.68 1 93.75 87 ALA A N 1
ATOM 666 C CA . ALA A 1 87 ? 8.648 -16.875 -12.141 1 93.75 87 ALA A CA 1
ATOM 667 C C . ALA A 1 87 ? 10.047 -17.094 -12.711 1 93.75 87 ALA A C 1
ATOM 669 O O . ALA A 1 87 ? 10.234 -17.078 -13.938 1 93.75 87 ALA A O 1
ATOM 670 N N . LYS A 1 88 ? 11.062 -17.125 -11.844 1 94.5 88 LYS A N 1
ATOM 671 C CA . LYS A 1 88 ? 12.453 -17.406 -12.195 1 94.5 88 LYS A CA 1
ATOM 672 C C . LYS A 1 88 ? 13.031 -16.297 -13.062 1 94.5 88 LYS A C 1
ATOM 674 O O . LYS A 1 88 ? 13.75 -16.562 -14.031 1 94.5 88 LYS A O 1
ATOM 679 N N . LEU A 1 89 ? 12.703 -15.148 -12.766 1 95.44 89 LEU A N 1
ATOM 680 C CA . LEU A 1 89 ? 13.352 -14.008 -13.406 1 95.44 89 LEU A CA 1
ATOM 681 C C . LEU A 1 89 ? 14.852 -14.008 -13.125 1 95.44 89 LEU A C 1
ATOM 683 O O . LEU A 1 89 ? 15.289 -14.508 -12.086 1 95.44 89 LEU A O 1
ATOM 687 N N . PRO A 1 90 ? 15.664 -13.422 -14.078 1 96.31 90 PRO A N 1
ATOM 688 C CA . PRO A 1 90 ? 17.094 -13.32 -13.805 1 96.31 90 PRO A CA 1
ATOM 689 C C . PRO A 1 90 ? 17.406 -12.539 -12.531 1 96.31 90 PRO A C 1
ATOM 691 O O . PRO A 1 90 ? 16.781 -11.508 -12.273 1 96.31 90 PRO A O 1
ATOM 694 N N . ALA A 1 91 ? 18.328 -13.023 -11.797 1 96.12 91 ALA A N 1
ATOM 695 C CA . ALA A 1 91 ? 18.719 -12.391 -10.539 1 96.12 91 ALA A CA 1
ATOM 696 C C . ALA A 1 91 ? 19.109 -10.938 -10.758 1 96.12 91 ALA A C 1
ATOM 698 O O . ALA A 1 91 ? 18.828 -10.078 -9.922 1 96.12 91 ALA A O 1
ATOM 699 N N . GLY A 1 92 ? 19.828 -10.703 -11.82 1 96.38 92 GLY A N 1
ATOM 700 C CA . GLY A 1 92 ? 20.25 -9.344 -12.117 1 96.38 92 GLY A CA 1
ATOM 701 C C . GLY A 1 92 ? 19.078 -8.375 -12.211 1 96.38 92 GLY A C 1
ATOM 702 O O . GLY A 1 92 ? 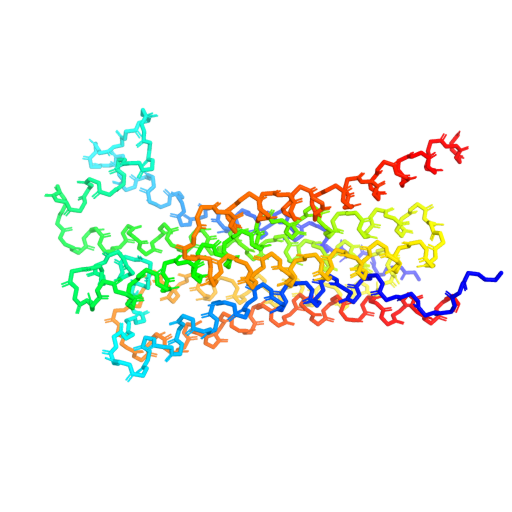19.188 -7.234 -11.742 1 96.38 92 GLY A O 1
ATOM 703 N N . ASP A 1 93 ? 17.984 -8.758 -12.844 1 96.56 93 ASP A N 1
ATOM 704 C CA . ASP A 1 93 ? 16.797 -7.93 -12.945 1 96.56 93 ASP A CA 1
ATOM 705 C C . ASP A 1 93 ? 16.203 -7.641 -11.57 1 96.56 93 ASP A C 1
ATOM 707 O O . ASP A 1 93 ? 15.891 -6.492 -11.242 1 96.56 93 ASP A O 1
ATOM 711 N N . LEU A 1 94 ? 16.031 -8.695 -10.812 1 97.81 94 LEU A N 1
ATOM 712 C CA . LEU A 1 94 ? 15.445 -8.547 -9.484 1 97.81 94 LEU A CA 1
ATOM 713 C C . LEU A 1 94 ? 16.328 -7.688 -8.586 1 97.81 94 LEU A C 1
ATOM 715 O O . LEU A 1 94 ? 15.828 -6.836 -7.848 1 97.81 94 LEU A O 1
ATOM 719 N N . ASN A 1 95 ? 17.625 -7.938 -8.656 1 97.62 95 ASN A N 1
ATOM 720 C CA . ASN A 1 95 ? 18.562 -7.137 -7.871 1 97.62 95 ASN A CA 1
ATOM 721 C C . ASN A 1 95 ? 18.484 -5.66 -8.258 1 97.62 95 ASN A C 1
ATOM 723 O O . ASN A 1 95 ? 18.562 -4.785 -7.395 1 97.62 95 ASN A O 1
ATOM 727 N N . THR A 1 96 ? 18.375 -5.41 -9.523 1 97.94 96 THR A N 1
ATOM 728 C CA . THR A 1 96 ? 18.281 -4.031 -9.992 1 97.94 96 THR A CA 1
ATOM 729 C C . THR A 1 96 ? 17.016 -3.367 -9.492 1 97.94 96 THR A C 1
ATOM 731 O O . THR A 1 96 ? 17.047 -2.242 -8.984 1 97.94 96 THR A O 1
ATOM 734 N N . ILE A 1 97 ? 15.883 -4.031 -9.625 1 98.25 97 ILE A N 1
ATOM 735 C CA . ILE A 1 97 ? 14.625 -3.496 -9.125 1 98.25 97 ILE A CA 1
ATOM 736 C C . ILE A 1 97 ? 14.727 -3.256 -7.617 1 98.25 97 ILE A C 1
ATOM 738 O O . ILE A 1 97 ? 14.297 -2.211 -7.117 1 98.25 97 ILE A O 1
ATOM 742 N N . ALA A 1 98 ? 15.297 -4.164 -6.891 1 98.31 98 ALA A N 1
ATOM 743 C CA . ALA A 1 98 ? 15.445 -4.059 -5.441 1 98.31 98 ALA A CA 1
ATOM 744 C C . ALA A 1 98 ? 16.312 -2.857 -5.066 1 98.31 98 ALA A C 1
ATOM 746 O O . ALA A 1 98 ? 15.945 -2.072 -4.188 1 98.31 98 ALA A O 1
ATOM 747 N N . ALA A 1 99 ? 17.469 -2.75 -5.727 1 98.06 99 ALA A N 1
ATOM 748 C CA . ALA A 1 99 ? 18.375 -1.646 -5.434 1 98.06 99 ALA A CA 1
ATOM 749 C C . ALA A 1 99 ? 17.703 -0.299 -5.691 1 98.06 99 ALA A C 1
ATOM 751 O O . ALA A 1 99 ? 17.828 0.625 -4.887 1 98.06 99 ALA A O 1
ATOM 752 N N . GLU A 1 100 ? 17.047 -0.216 -6.812 1 98.44 100 GLU A N 1
ATOM 753 C CA . GLU A 1 100 ? 16.391 1.034 -7.164 1 98.44 100 GLU A CA 1
ATOM 754 C C . GLU A 1 100 ? 15.242 1.344 -6.199 1 98.44 100 GLU A C 1
ATOM 756 O O . GLU A 1 100 ? 15.023 2.502 -5.84 1 98.44 100 GLU A O 1
ATOM 761 N N . TYR A 1 101 ? 14.484 0.374 -5.812 1 98.62 101 TYR A N 1
ATOM 762 C CA . TYR A 1 101 ? 13.398 0.573 -4.859 1 98.62 101 TYR A CA 1
ATOM 763 C C . TYR A 1 101 ? 13.93 1.071 -3.523 1 98.62 101 TYR A C 1
ATOM 765 O O . TYR A 1 101 ? 13.43 2.055 -2.975 1 98.62 101 TYR A O 1
ATOM 773 N N . ILE A 1 102 ? 14.961 0.407 -2.998 1 98.12 102 ILE A N 1
ATOM 774 C CA . ILE A 1 102 ? 15.539 0.79 -1.718 1 98.12 102 ILE A CA 1
ATOM 775 C C . ILE A 1 102 ? 16.094 2.211 -1.805 1 98.12 102 ILE A C 1
ATOM 777 O O . ILE A 1 102 ? 15.875 3.023 -0.903 1 98.12 102 ILE A O 1
ATOM 781 N N . GLY A 1 103 ? 16.797 2.502 -2.893 1 98.25 103 GLY A N 1
ATOM 782 C CA . GLY A 1 103 ? 17.297 3.854 -3.098 1 98.25 103 GLY A CA 1
ATOM 783 C C . GLY A 1 103 ? 16.188 4.891 -3.16 1 98.25 103 GLY A C 1
ATOM 784 O O . GLY A 1 103 ? 16.297 5.961 -2.559 1 98.25 103 GLY A O 1
ATOM 785 N N . ALA A 1 104 ? 15.156 4.602 -3.922 1 97.81 104 ALA A N 1
ATOM 786 C CA . ALA A 1 104 ? 14.023 5.516 -4.039 1 97.81 104 ALA A CA 1
ATOM 787 C C . ALA A 1 104 ? 13.344 5.723 -2.689 1 97.81 104 ALA A C 1
ATOM 789 O O . ALA A 1 104 ? 12.945 6.84 -2.354 1 97.81 104 ALA A O 1
ATOM 790 N N . ARG A 1 105 ? 13.203 4.629 -1.91 1 97.25 105 ARG A N 1
ATOM 791 C CA . ARG A 1 105 ? 12.586 4.723 -0.594 1 97.25 105 ARG A CA 1
ATOM 792 C C . ARG A 1 105 ? 13.43 5.57 0.352 1 97.25 105 ARG A C 1
ATOM 794 O O . ARG A 1 105 ? 12.891 6.312 1.174 1 97.25 105 ARG A O 1
ATOM 801 N N . MET A 1 106 ? 14.703 5.422 0.275 1 96.94 106 MET A N 1
ATOM 802 C CA . MET A 1 106 ? 15.586 6.258 1.084 1 96.94 106 MET A CA 1
ATOM 803 C C . MET A 1 106 ? 15.414 7.73 0.724 1 96.94 106 MET A C 1
ATOM 805 O O . MET A 1 106 ? 15.266 8.578 1.607 1 96.94 106 MET A O 1
ATOM 809 N N . LEU A 1 107 ? 15.492 7.996 -0.569 1 95.75 107 LEU A N 1
ATOM 810 C CA . LEU A 1 107 ? 15.312 9.367 -1.04 1 95.75 107 LEU A CA 1
ATOM 811 C C . LEU A 1 107 ? 13.953 9.914 -0.612 1 95.75 107 LEU A C 1
ATOM 813 O O . LEU A 1 107 ? 13.859 11.062 -0.163 1 95.75 107 LEU A O 1
ATOM 817 N N . TYR A 1 108 ? 12.891 9.141 -0.735 1 94.69 108 TYR A N 1
ATOM 818 C CA . TYR A 1 108 ? 11.539 9.531 -0.345 1 94.69 108 TYR A CA 1
ATOM 819 C C . TYR A 1 108 ? 11.484 9.898 1.134 1 94.69 108 TYR A C 1
ATOM 821 O O . TYR A 1 108 ? 10.914 10.922 1.505 1 94.69 108 TYR A O 1
ATOM 829 N N . THR A 1 109 ? 12.094 9.047 1.942 1 93.5 109 THR A N 1
ATOM 830 C CA . THR A 1 109 ? 12.102 9.273 3.385 1 93.5 109 THR A CA 1
ATOM 831 C C . THR A 1 109 ? 12.797 10.586 3.727 1 93.5 109 THR A C 1
ATOM 833 O O . THR A 1 109 ? 12.297 11.367 4.535 1 93.5 109 THR A O 1
ATOM 836 N N . VAL A 1 110 ? 13.906 10.883 3.104 1 92.31 110 VAL A N 1
ATOM 837 C CA . VAL A 1 110 ? 14.656 12.117 3.33 1 92.31 110 VAL A CA 1
ATOM 838 C C . VAL A 1 110 ? 13.805 13.32 2.916 1 92.31 110 VAL A C 1
ATOM 840 O O . VAL A 1 110 ? 13.719 14.305 3.648 1 92.31 110 VAL A O 1
ATOM 843 N N . LEU A 1 111 ? 13.188 13.18 1.787 1 89.94 111 LEU A N 1
ATOM 844 C CA . LEU A 1 111 ? 12.336 14.266 1.3 1 89.94 111 LEU A CA 1
ATOM 845 C C . LEU A 1 111 ? 11.133 14.461 2.215 1 89.94 111 LEU A C 1
ATOM 847 O O . LEU A 1 111 ? 10.734 15.602 2.479 1 89.94 111 LEU A O 1
ATOM 851 N N . TYR A 1 112 ? 10.562 13.414 2.67 1 87.62 112 TYR A N 1
ATOM 852 C CA . TYR A 1 112 ? 9.375 13.484 3.516 1 87.62 112 TYR A CA 1
ATOM 853 C C . TYR A 1 112 ? 9.695 14.148 4.848 1 87.62 112 TYR A C 1
ATOM 855 O O . TYR A 1 112 ? 8.953 15.031 5.301 1 87.62 112 TYR A O 1
ATOM 863 N N . MET A 1 113 ? 10.766 13.836 5.395 1 86.5 113 MET A N 1
ATOM 864 C CA . MET A 1 113 ? 11.109 14.336 6.719 1 86.5 113 MET A CA 1
ATOM 865 C C . MET A 1 113 ? 11.719 15.734 6.633 1 86.5 113 MET A C 1
ATOM 867 O O . MET A 1 113 ? 11.594 16.531 7.562 1 86.5 113 MET A O 1
ATOM 871 N N . GLY A 1 114 ? 12.344 16.016 5.566 1 81.12 114 GLY A N 1
ATOM 872 C CA . GLY A 1 114 ? 13.055 17.281 5.438 1 81.12 114 GLY A CA 1
ATOM 873 C C . GLY A 1 114 ? 12.234 18.344 4.738 1 81.12 114 GLY A C 1
ATOM 874 O O . GLY A 1 114 ? 12.648 19.516 4.684 1 81.12 114 GLY A O 1
ATOM 875 N N . VAL A 1 115 ? 11.188 18.062 4.125 1 64.75 115 VAL A N 1
ATOM 876 C CA . VAL A 1 115 ? 10.484 18.953 3.207 1 64.75 115 VAL A CA 1
ATOM 877 C C . VAL A 1 115 ? 9.727 20.016 3.996 1 64.75 115 VAL A C 1
ATOM 879 O O . VAL A 1 115 ? 8.898 19.688 4.855 1 64.75 115 VAL A O 1
ATOM 882 N N . LYS A 1 116 ? 10.125 21.219 3.871 1 68.5 116 LYS A N 1
ATOM 883 C CA . LYS A 1 116 ? 9.5 22.391 4.477 1 68.5 116 LYS A CA 1
ATOM 884 C C . LYS A 1 116 ? 8.883 23.297 3.412 1 68.5 116 LYS A C 1
ATOM 886 O O . LYS A 1 116 ? 8.344 24.359 3.729 1 68.5 116 LYS A O 1
ATOM 891 N N . SER A 1 117 ? 9.062 22.891 2.191 1 68 117 SER A N 1
ATOM 892 C CA . SER A 1 117 ? 8.586 23.781 1.135 1 68 117 SER A CA 1
ATOM 893 C C . SER A 1 117 ? 7.73 23.016 0.125 1 68 117 SER A C 1
ATOM 895 O O . SER A 1 117 ? 7.84 21.797 0.003 1 68 117 SER A O 1
ATOM 897 N N . GLU A 1 118 ? 6.934 23.781 -0.567 1 65.88 118 GLU A N 1
ATOM 898 C CA . GLU A 1 118 ? 6.031 23.25 -1.588 1 65.88 118 GLU A CA 1
ATOM 899 C C . GLU A 1 118 ? 6.809 22.578 -2.715 1 65.88 118 GLU A C 1
ATOM 901 O O . GLU A 1 118 ? 6.395 21.531 -3.223 1 65.88 118 GLU A O 1
ATOM 906 N N . GLY A 1 119 ? 7.906 23.219 -3.107 1 65.75 119 GLY A N 1
ATOM 907 C CA . GLY A 1 119 ? 8.711 22.625 -4.168 1 65.75 119 GLY A CA 1
ATOM 908 C C . GLY A 1 119 ? 9.188 21.234 -3.848 1 65.75 119 GLY A C 1
ATOM 909 O O . GLY A 1 119 ? 9.078 20.328 -4.676 1 65.75 119 GLY A O 1
ATOM 910 N N . LEU A 1 120 ? 9.625 20.984 -2.738 1 75.44 120 LEU A N 1
ATOM 911 C CA . LEU A 1 120 ? 10.094 19.688 -2.303 1 75.44 120 LEU A CA 1
ATOM 912 C C . LEU A 1 120 ? 8.93 18.703 -2.191 1 75.44 120 LEU A C 1
ATOM 914 O O . LEU A 1 120 ? 9.125 17.484 -2.311 1 75.44 120 LEU A O 1
ATOM 918 N N . SER A 1 121 ? 7.82 19.297 -2.129 1 77.38 121 SER A N 1
ATOM 919 C CA . SER A 1 121 ? 6.645 18.438 -2.023 1 77.38 121 SER A CA 1
ATOM 920 C C . SER A 1 121 ? 6.348 17.734 -3.346 1 77.38 121 SER A C 1
ATOM 922 O O . SER A 1 121 ? 5.98 16.562 -3.365 1 77.38 121 SER A O 1
ATOM 924 N N . TYR A 1 122 ? 6.625 18.422 -4.453 1 81.25 122 TYR A N 1
ATOM 925 C CA . TYR A 1 122 ? 6.41 17.797 -5.758 1 81.25 122 TYR A CA 1
ATOM 926 C C . TYR A 1 122 ? 7.461 16.734 -6.035 1 81.25 122 TYR A C 1
ATOM 928 O O . TYR A 1 122 ? 7.164 15.703 -6.645 1 81.25 122 TYR A O 1
ATOM 936 N N . LEU A 1 123 ? 8.648 17.047 -5.617 1 86.62 123 LEU A N 1
ATOM 937 C CA . LEU A 1 123 ? 9.711 16.062 -5.762 1 86.62 123 LEU A CA 1
ATOM 938 C C . LEU A 1 123 ? 9.391 14.797 -4.977 1 86.62 123 LEU A C 1
ATOM 940 O O . LEU A 1 123 ? 9.586 13.68 -5.477 1 86.62 123 LEU A O 1
ATOM 944 N N . ARG A 1 124 ? 8.852 14.93 -3.82 1 88.69 124 ARG A N 1
ATOM 945 C CA . ARG A 1 124 ? 8.453 13.797 -2.994 1 88.69 124 ARG A CA 1
ATOM 946 C C . ARG A 1 124 ? 7.406 12.945 -3.701 1 88.69 124 ARG A C 1
ATOM 948 O O . ARG A 1 124 ? 7.52 11.719 -3.746 1 88.69 124 ARG A O 1
ATOM 955 N N . THR A 1 125 ? 6.477 13.617 -4.355 1 87.62 125 THR A N 1
ATOM 956 C CA . THR A 1 125 ? 5.438 12.906 -5.094 1 87.62 125 THR A CA 1
ATOM 957 C C . THR A 1 125 ? 6.039 12.109 -6.25 1 87.62 125 THR A C 1
ATOM 959 O O . THR A 1 125 ? 5.668 10.953 -6.477 1 87.62 125 THR A O 1
ATOM 962 N N . GLY A 1 126 ? 6.887 12.758 -6.945 1 92.12 126 GLY A N 1
ATOM 963 C CA . GLY A 1 126 ? 7.551 12.078 -8.047 1 92.12 126 GLY A CA 1
ATOM 964 C C . GLY A 1 126 ? 8.352 10.867 -7.602 1 92.12 126 GLY A C 1
ATOM 965 O O . GLY A 1 126 ? 8.297 9.812 -8.242 1 92.12 126 GLY A O 1
ATOM 966 N N . VAL A 1 127 ? 9.07 10.969 -6.527 1 95 127 VAL A N 1
ATOM 967 C CA . VAL A 1 127 ? 9.891 9.875 -6.008 1 95 127 VAL A CA 1
ATOM 968 C C . VAL A 1 127 ? 8.984 8.75 -5.508 1 95 127 VAL A C 1
ATOM 970 O O . VAL A 1 127 ? 9.312 7.57 -5.664 1 95 127 VAL A O 1
ATOM 973 N N . TRP A 1 128 ? 7.898 9.125 -4.871 1 93.38 128 TRP A N 1
ATOM 974 C CA . TRP A 1 128 ? 6.91 8.133 -4.469 1 93.38 128 TRP A CA 1
ATOM 975 C C . TRP A 1 128 ? 6.434 7.324 -5.672 1 93.38 128 TRP A C 1
ATOM 977 O O . TRP A 1 128 ? 6.41 6.09 -5.629 1 93.38 128 TRP A O 1
ATOM 987 N N . ALA A 1 129 ? 6.07 8.031 -6.75 1 94.75 129 ALA A N 1
ATOM 988 C CA . ALA A 1 129 ? 5.59 7.355 -7.953 1 94.75 129 ALA A CA 1
ATOM 989 C C . ALA A 1 129 ? 6.656 6.422 -8.523 1 94.75 129 ALA A C 1
ATOM 991 O O . ALA A 1 129 ? 6.348 5.309 -8.953 1 94.75 129 ALA A O 1
ATOM 992 N N . TRP A 1 130 ? 7.836 6.949 -8.516 1 96.69 130 TRP A N 1
ATOM 993 C CA . TRP A 1 130 ? 8.953 6.129 -8.969 1 96.69 130 TRP A CA 1
ATOM 994 C C . TRP A 1 130 ? 9.094 4.879 -8.109 1 96.69 130 TRP A C 1
ATOM 996 O O . TRP A 1 130 ? 9.203 3.768 -8.625 1 96.69 130 TRP A O 1
ATOM 1006 N N . SER A 1 131 ? 9.055 4.988 -6.84 1 97.38 131 SER A N 1
ATOM 1007 C CA . SER A 1 131 ? 9.227 3.881 -5.91 1 97.38 131 SER A CA 1
ATOM 1008 C C . SER A 1 131 ? 8.117 2.85 -6.066 1 97.38 131 SER A C 1
ATOM 1010 O O . SER A 1 131 ? 8.352 1.646 -5.934 1 97.38 131 SER A O 1
ATOM 1012 N N . ILE A 1 132 ? 6.91 3.277 -6.371 1 97 132 ILE A N 1
ATOM 1013 C CA . ILE A 1 132 ? 5.77 2.385 -6.535 1 97 132 ILE A CA 1
ATOM 1014 C C . ILE A 1 132 ? 5.84 1.7 -7.898 1 97 132 ILE A C 1
ATOM 1016 O O . ILE A 1 132 ? 5.465 0.533 -8.039 1 97 132 ILE A O 1
ATOM 1020 N N . GLY A 1 133 ? 6.312 2.434 -8.906 1 98.06 133 GLY A N 1
ATOM 1021 C CA . GLY A 1 133 ? 6.398 1.909 -10.258 1 98.06 133 GLY A CA 1
ATOM 1022 C C . GLY A 1 133 ? 7.34 0.725 -10.383 1 98.06 133 GLY A C 1
ATOM 1023 O O . GLY A 1 133 ? 7.145 -0.146 -11.234 1 98.06 133 GLY A O 1
ATOM 1024 N N . LEU A 1 134 ? 8.273 0.639 -9.531 1 98.19 134 LEU A N 1
ATOM 1025 C CA . LEU A 1 134 ? 9.312 -0.381 -9.641 1 98.19 134 LEU A CA 1
ATOM 1026 C C . LEU A 1 134 ? 8.758 -1.759 -9.297 1 98.19 134 LEU A C 1
ATOM 1028 O O . LEU A 1 134 ? 8.867 -2.693 -10.094 1 98.19 134 LEU A O 1
ATOM 1032 N N . PRO A 1 135 ? 8.141 -1.92 -8.141 1 98.12 135 PRO A N 1
ATOM 1033 C CA . PRO A 1 135 ? 7.555 -3.234 -7.867 1 98.12 135 PRO A CA 1
ATOM 1034 C C . PRO A 1 135 ? 6.414 -3.584 -8.82 1 98.12 135 PRO A C 1
ATOM 1036 O O . PRO A 1 135 ? 6.215 -4.758 -9.141 1 98.12 135 PRO A O 1
ATOM 1039 N N . LEU A 1 136 ? 5.672 -2.621 -9.242 1 98.12 136 LEU A N 1
ATOM 1040 C CA . LEU A 1 136 ? 4.645 -2.893 -10.25 1 98.12 136 LEU A CA 1
ATOM 1041 C C . LEU A 1 136 ? 5.266 -3.459 -11.523 1 98.12 136 LEU A C 1
ATOM 1043 O O . LEU A 1 136 ? 4.75 -4.422 -12.094 1 98.12 136 LEU A O 1
ATOM 1047 N N . TYR A 1 137 ? 6.309 -2.822 -11.938 1 97.81 137 TYR A N 1
ATOM 1048 C CA . TYR A 1 137 ? 7.055 -3.305 -13.094 1 97.81 137 TYR A CA 1
ATOM 1049 C C . TYR A 1 137 ? 7.527 -4.738 -12.883 1 97.81 137 TYR A C 1
ATOM 1051 O O . TYR A 1 137 ? 7.402 -5.578 -13.773 1 97.81 137 TYR A O 1
ATOM 1059 N N . GLY A 1 138 ? 8.039 -5.012 -11.711 1 97.38 138 GLY A N 1
ATOM 1060 C CA . GLY A 1 138 ? 8.469 -6.363 -11.375 1 97.38 138 GLY A CA 1
ATOM 1061 C C . GLY A 1 138 ? 7.34 -7.379 -11.453 1 97.38 138 GLY A C 1
ATOM 1062 O O . GLY A 1 138 ? 7.527 -8.484 -11.961 1 97.38 138 GLY A O 1
ATOM 1063 N N . LEU A 1 139 ? 6.211 -7.008 -10.969 1 97.56 139 LEU A N 1
ATOM 1064 C CA . LEU A 1 139 ? 5.062 -7.91 -10.977 1 97.56 139 LEU A CA 1
ATOM 1065 C C . LEU A 1 139 ? 4.605 -8.188 -12.406 1 97.56 139 LEU A C 1
ATOM 1067 O O . LEU A 1 139 ? 4.277 -9.328 -12.75 1 97.56 139 LEU A O 1
ATOM 1071 N N . VAL A 1 140 ? 4.555 -7.152 -13.203 1 96.5 140 VAL A N 1
ATOM 1072 C CA . VAL A 1 140 ? 4.16 -7.316 -14.594 1 96.5 140 VAL A CA 1
ATOM 1073 C C . VAL A 1 140 ? 5.152 -8.234 -15.312 1 96.5 140 VAL A C 1
ATOM 1075 O O . VAL A 1 140 ? 4.75 -9.133 -16.047 1 96.5 140 VAL A O 1
ATOM 1078 N N . LYS A 1 141 ? 6.438 -8.023 -15.086 1 96.25 141 LYS A N 1
ATOM 1079 C CA . LYS A 1 141 ? 7.473 -8.867 -15.672 1 96.25 141 LYS A CA 1
ATOM 1080 C C . LYS A 1 141 ? 7.32 -10.32 -15.227 1 96.25 141 LYS A C 1
ATOM 1082 O O . LYS A 1 141 ? 7.441 -11.242 -16.047 1 96.25 141 LYS A O 1
ATOM 1087 N N . ALA A 1 142 ? 7.102 -10.492 -13.945 1 95.94 142 ALA A N 1
ATOM 1088 C CA . ALA A 1 142 ? 6.914 -11.844 -13.406 1 95.94 142 ALA A CA 1
ATOM 1089 C C . ALA A 1 142 ? 5.695 -12.516 -14.023 1 95.94 142 ALA A C 1
ATOM 1091 O O . ALA A 1 142 ? 5.742 -13.695 -14.375 1 95.94 142 ALA A O 1
ATOM 1092 N N . GLY A 1 143 ? 4.566 -11.742 -14.102 1 94.19 143 GLY A N 1
ATOM 1093 C CA . GLY A 1 143 ? 3.369 -12.281 -14.727 1 94.19 143 GLY A CA 1
ATOM 1094 C C . GLY A 1 143 ? 3.582 -12.695 -16.172 1 94.19 143 GLY A C 1
ATOM 1095 O O . GLY A 1 143 ? 3.076 -13.734 -16.609 1 94.19 143 GLY A O 1
ATOM 1096 N N . ARG A 1 144 ? 4.285 -11.891 -16.953 1 93.25 144 ARG A N 1
ATOM 1097 C CA . ARG A 1 144 ? 4.57 -12.203 -18.344 1 93.25 144 ARG A CA 1
ATOM 1098 C C . ARG A 1 144 ? 5.422 -13.469 -18.469 1 93.25 144 ARG A C 1
ATOM 1100 O O . ARG A 1 144 ? 5.195 -14.289 -19.359 1 93.25 144 ARG A O 1
ATOM 1107 N N . ALA A 1 145 ? 6.391 -13.625 -17.609 1 91.06 145 ALA A N 1
ATOM 1108 C CA . ALA A 1 145 ? 7.246 -14.805 -17.609 1 91.06 145 ALA A CA 1
ATOM 1109 C C . ALA A 1 145 ? 6.441 -16.062 -17.312 1 91.06 145 ALA A C 1
ATOM 1111 O O . ALA A 1 145 ? 6.668 -17.109 -17.906 1 91.06 145 ALA A O 1
ATOM 1112 N N . LEU A 1 146 ? 5.551 -15.969 -16.406 1 87.94 146 LEU A N 1
ATOM 1113 C CA . LEU A 1 146 ? 4.727 -17.109 -16.031 1 87.94 146 LEU A CA 1
ATOM 1114 C C . LEU A 1 146 ? 3.746 -17.469 -17.141 1 87.94 146 LEU A C 1
ATOM 1116 O O . LEU A 1 146 ? 3.445 -18.641 -17.359 1 87.94 146 LEU A O 1
ATOM 1120 N N . ALA A 1 147 ? 3.264 -16.5 -17.812 1 82.94 147 ALA A N 1
ATOM 1121 C CA . ALA A 1 147 ? 2.281 -16.719 -18.875 1 82.94 147 ALA A CA 1
ATOM 1122 C C . ALA A 1 147 ? 2.916 -17.406 -20.078 1 82.94 147 ALA A C 1
ATOM 1124 O O . ALA A 1 147 ? 2.234 -18.094 -20.844 1 82.94 147 ALA A O 1
ATOM 1125 N N . ILE A 1 148 ? 4.211 -17.234 -20.328 1 76.81 148 ILE A N 1
ATOM 1126 C CA . ILE A 1 148 ? 4.906 -17.797 -21.469 1 76.81 148 ILE A CA 1
ATOM 1127 C C . ILE A 1 148 ? 5.281 -19.25 -21.188 1 76.81 148 ILE A C 1
ATOM 1129 O O . ILE A 1 148 ? 5.344 -20.062 -22.109 1 76.81 148 ILE A O 1
ATOM 1133 N N . VAL A 1 149 ? 5.66 -19.641 -20 1 68.12 149 VAL A N 1
ATOM 1134 C CA . VAL A 1 149 ? 6.121 -20.984 -19.688 1 68.12 149 VAL A CA 1
ATOM 1135 C C . VAL A 1 149 ? 4.93 -21.938 -19.672 1 68.12 149 VAL A C 1
ATOM 1137 O O . VAL A 1 149 ? 5.102 -23.156 -19.812 1 68.12 149 VAL A O 1
ATOM 1140 N N . GLU A 1 150 ? 3.734 -21.484 -19.469 1 55.84 150 GLU A N 1
ATOM 1141 C CA . GLU A 1 150 ? 2.617 -22.422 -19.531 1 55.84 150 GLU A CA 1
ATOM 1142 C C . GLU A 1 150 ? 2.045 -22.5 -20.953 1 55.84 150 GLU A C 1
ATOM 1144 O O . GLU A 1 150 ? 2.074 -21.516 -21.688 1 55.84 150 GLU A O 1
ATOM 1149 N N . MET B 1 1 ? -4.543 -29.375 -20.047 1 31.95 1 MET B N 1
ATOM 1150 C CA . MET B 1 1 ? -3.709 -28.281 -20.531 1 31.95 1 MET B CA 1
ATOM 1151 C C . MET B 1 1 ? -3.936 -27.016 -19.719 1 31.95 1 MET B C 1
ATOM 1153 O O . MET B 1 1 ? -5.078 -26.656 -19.438 1 31.95 1 MET B O 1
ATOM 1157 N N . GLN B 1 2 ? -3.246 -26.656 -18.609 1 42.47 2 GLN B N 1
ATOM 1158 C CA . GLN B 1 2 ? -3.412 -25.5 -17.719 1 42.47 2 GLN B CA 1
ATOM 1159 C C . GLN B 1 2 ? -3.807 -24.266 -18.516 1 42.47 2 GLN B C 1
ATOM 1161 O O . GLN B 1 2 ? -3.248 -24 -19.594 1 42.47 2 GLN B O 1
ATOM 1166 N N . SER B 1 3 ? -4.926 -23.875 -18.594 1 48.06 3 SER B N 1
ATOM 1167 C CA . SER B 1 3 ? -5.367 -22.781 -19.469 1 48.06 3 SER B CA 1
ATOM 1168 C C . SER B 1 3 ? -4.324 -21.672 -19.516 1 48.06 3 SER B C 1
ATOM 1170 O O . SER B 1 3 ? -3.725 -21.328 -18.5 1 48.06 3 SER B O 1
ATOM 1172 N N . PRO B 1 4 ? -3.701 -21.391 -20.766 1 59.75 4 PRO B N 1
ATOM 1173 C CA . PRO B 1 4 ? -2.545 -20.641 -21.266 1 59.75 4 PRO B CA 1
ATOM 1174 C C . PRO B 1 4 ? -2.453 -19.234 -20.672 1 59.75 4 PRO B C 1
ATOM 1176 O O . PRO B 1 4 ? -1.369 -18.641 -20.641 1 59.75 4 PRO B O 1
ATOM 1179 N N . ASN B 1 5 ? -3.488 -18.5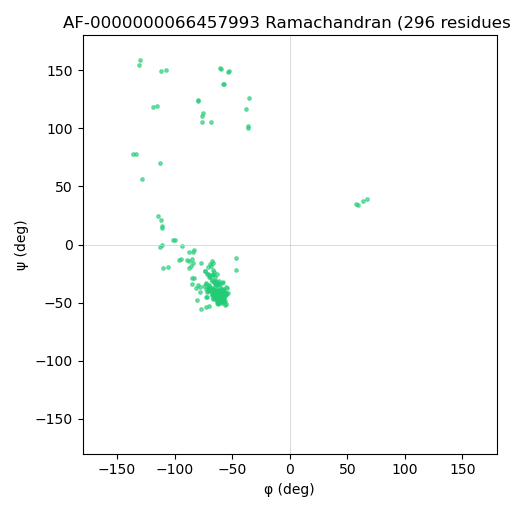47 -20.141 1 83.94 5 ASN B N 1
ATOM 1180 C CA . ASN B 1 5 ? -3.268 -17.141 -19.828 1 83.94 5 ASN B CA 1
ATOM 1181 C C . ASN B 1 5 ? -3.299 -16.891 -18.328 1 83.94 5 ASN B C 1
ATOM 1183 O O . ASN B 1 5 ? -4.324 -16.469 -17.781 1 83.94 5 ASN B O 1
ATOM 1187 N N . ASN B 1 6 ? -2.299 -17.344 -17.594 1 93.06 6 ASN B N 1
ATOM 1188 C CA . ASN B 1 6 ? -2.188 -17.078 -16.156 1 93.06 6 ASN B CA 1
ATOM 1189 C C . ASN B 1 6 ? -1.903 -15.609 -15.875 1 93.06 6 ASN B C 1
ATOM 1191 O O . ASN B 1 6 ? -0.782 -15.141 -16.078 1 93.06 6 ASN B O 1
ATOM 1195 N N . TRP B 1 7 ? -2.938 -14.945 -15.414 1 94.44 7 TRP B N 1
ATOM 1196 C CA . TRP B 1 7 ? -2.73 -13.523 -15.125 1 94.44 7 TRP B CA 1
ATOM 1197 C C . TRP B 1 7 ? -2.867 -13.25 -13.633 1 94.44 7 TRP B C 1
ATOM 1199 O O . TRP B 1 7 ? -3.166 -12.125 -13.227 1 94.44 7 TRP B O 1
ATOM 1209 N N . SER B 1 8 ? -2.639 -14.266 -12.828 1 96 8 SER B N 1
ATOM 1210 C CA . SER B 1 8 ? -2.779 -14.148 -11.383 1 96 8 SER B CA 1
ATOM 1211 C C . SER B 1 8 ? -1.758 -13.172 -10.805 1 96 8 SER B C 1
ATOM 1213 O O . SER B 1 8 ? -2.082 -12.375 -9.922 1 96 8 SER B O 1
ATOM 1215 N N . LEU B 1 9 ? -0.534 -13.219 -11.273 1 96.12 9 LEU B N 1
ATOM 1216 C CA . LEU B 1 9 ? 0.464 -12.297 -10.758 1 96.12 9 LEU B CA 1
ATOM 1217 C C . LEU B 1 9 ? 0.189 -10.875 -11.242 1 96.12 9 LEU B C 1
ATOM 1219 O O . LEU B 1 9 ? 0.367 -9.914 -10.492 1 96.12 9 LEU B O 1
ATOM 1223 N N . HIS B 1 10 ? -0.265 -10.672 -12.477 1 96.31 10 HIS B N 1
ATOM 1224 C CA . HIS B 1 10 ? -0.694 -9.375 -12.969 1 96.31 10 HIS B CA 1
ATOM 1225 C C . HIS B 1 10 ? -1.829 -8.805 -12.125 1 96.31 10 HIS B C 1
ATOM 1227 O O . HIS B 1 10 ? -1.938 -7.59 -11.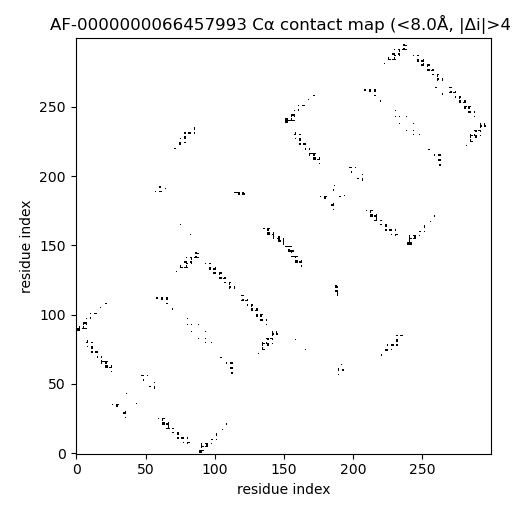953 1 96.31 10 HIS B O 1
ATOM 1233 N N . SER B 1 11 ? -2.615 -9.688 -11.648 1 97.62 11 SER B N 1
ATOM 1234 C CA . SER B 1 11 ? -3.783 -9.242 -10.891 1 97.62 11 SER B CA 1
ATOM 1235 C C . SER B 1 11 ? -3.371 -8.57 -9.586 1 97.62 11 SER B C 1
ATOM 1237 O O . SER B 1 11 ? -4.109 -7.746 -9.047 1 97.62 11 SER B O 1
ATOM 1239 N N . ILE B 1 12 ? -2.219 -8.891 -9.016 1 98 12 ILE B N 1
ATOM 1240 C CA . ILE B 1 12 ? -1.723 -8.219 -7.824 1 98 12 ILE B CA 1
ATOM 1241 C C . ILE B 1 12 ? -1.482 -6.738 -8.125 1 98 12 ILE B C 1
ATOM 1243 O O . ILE B 1 12 ? -1.9 -5.863 -7.363 1 98 12 ILE B O 1
ATOM 1247 N N . ALA B 1 13 ? -0.823 -6.492 -9.273 1 97.19 13 ALA B N 1
ATOM 1248 C CA . ALA B 1 13 ? -0.628 -5.113 -9.719 1 97.19 13 ALA B CA 1
ATOM 1249 C C . ALA B 1 13 ? -1.966 -4.414 -9.938 1 97.19 13 ALA B C 1
ATOM 1251 O O . ALA B 1 13 ? -2.137 -3.252 -9.562 1 97.19 13 ALA B O 1
ATOM 1252 N N . GLY B 1 14 ? -2.861 -5.09 -10.562 1 97.31 14 GLY B N 1
ATOM 1253 C CA . GLY B 1 14 ? -4.184 -4.535 -10.797 1 97.31 14 GLY B CA 1
ATOM 1254 C C . GLY B 1 14 ? -4.914 -4.176 -9.516 1 97.31 14 GLY B C 1
ATOM 1255 O O . GLY B 1 14 ? -5.543 -3.119 -9.422 1 97.31 14 GLY B O 1
ATOM 1256 N N . ALA B 1 15 ? -4.855 -5.094 -8.555 1 97.81 15 ALA B N 1
ATOM 1257 C CA . ALA B 1 15 ? -5.504 -4.848 -7.27 1 97.81 15 ALA B CA 1
ATOM 1258 C C . ALA B 1 15 ? -4.906 -3.623 -6.578 1 97.81 15 ALA B C 1
ATOM 1260 O O . ALA B 1 15 ? -5.629 -2.832 -5.969 1 97.81 15 ALA B O 1
ATOM 1261 N N . TYR B 1 16 ? -3.604 -3.516 -6.594 1 97.44 16 TYR B N 1
ATOM 1262 C CA . TYR B 1 16 ? -2.959 -2.344 -6.012 1 97.44 16 TYR B CA 1
ATOM 1263 C C . TYR B 1 16 ? -3.451 -1.064 -6.68 1 97.44 16 TYR B C 1
ATOM 1265 O O . TYR B 1 16 ? -3.793 -0.093 -6 1 97.44 16 TYR B O 1
ATOM 1273 N N . MET B 1 17 ? -3.471 -1.025 -8.016 1 96.44 17 MET B N 1
ATOM 1274 C CA . MET B 1 17 ? -3.914 0.149 -8.766 1 96.44 17 MET B CA 1
ATOM 1275 C C . MET B 1 17 ? -5.367 0.481 -8.438 1 96.44 17 MET B C 1
ATOM 1277 O O . MET B 1 17 ? -5.73 1.653 -8.32 1 96.44 17 MET B O 1
ATOM 1281 N N . LEU B 1 18 ? -6.148 -0.524 -8.359 1 96.06 18 LEU B N 1
ATOM 1282 C CA . LEU B 1 18 ? -7.535 -0.307 -7.965 1 96.06 18 LEU B CA 1
ATOM 1283 C C . LEU B 1 18 ? -7.617 0.367 -6.602 1 96.06 18 LEU B C 1
ATOM 1285 O O . LEU B 1 18 ? -8.453 1.243 -6.383 1 96.06 18 LEU B O 1
ATOM 1289 N N . GLY B 1 19 ? -6.742 -0.065 -5.711 1 96.06 19 GLY B N 1
ATOM 1290 C CA . GLY B 1 19 ? -6.715 0.51 -4.375 1 96.06 19 GLY B CA 1
ATOM 1291 C C . GLY B 1 19 ? -6.285 1.965 -4.359 1 96.06 19 GLY B C 1
ATOM 1292 O O . GLY B 1 19 ? -6.492 2.668 -3.369 1 96.06 19 GLY B O 1
ATOM 1293 N N . LEU B 1 20 ? -5.695 2.436 -5.453 1 95.88 20 LEU B N 1
ATOM 1294 C CA . LEU B 1 20 ? -5.246 3.82 -5.551 1 95.88 20 LEU B CA 1
ATOM 1295 C C . LEU B 1 20 ? -6.375 4.723 -6.047 1 95.88 20 LEU B C 1
ATOM 1297 O O . LEU B 1 20 ? -6.289 5.945 -5.934 1 95.88 20 LEU B O 1
ATOM 1301 N N . VAL B 1 21 ? -7.402 4.18 -6.559 1 95.12 21 VAL B N 1
ATOM 1302 C CA . VAL B 1 21 ? -8.461 4.965 -7.191 1 95.12 21 VAL B CA 1
ATOM 1303 C C . VAL B 1 21 ? -9.094 5.895 -6.16 1 95.12 21 VAL B C 1
ATOM 1305 O O . VAL B 1 21 ? -9.188 7.105 -6.383 1 95.12 21 VAL B O 1
ATOM 1308 N N . PRO B 1 22 ? -9.523 5.383 -4.977 1 95.31 22 PRO B N 1
ATOM 1309 C CA . PRO B 1 22 ? -10.078 6.32 -3.996 1 95.31 22 PRO B CA 1
ATOM 1310 C C . PRO B 1 22 ? -9.062 7.367 -3.539 1 95.31 22 PRO B C 1
ATOM 1312 O O . PRO B 1 22 ? -9.438 8.492 -3.209 1 95.31 22 PRO B O 1
ATOM 1315 N N . HIS B 1 23 ? -7.836 7.023 -3.477 1 92.75 23 HIS B N 1
ATOM 1316 C CA . HIS B 1 23 ? -6.785 7.98 -3.146 1 92.75 23 HIS B CA 1
ATOM 1317 C C . HIS B 1 23 ? -6.688 9.078 -4.199 1 92.75 23 HIS B C 1
ATOM 1319 O O . HIS B 1 23 ? -6.574 10.258 -3.861 1 92.75 23 HIS B O 1
ATOM 1325 N N . GLY B 1 24 ? -6.707 8.641 -5.395 1 92.38 24 GLY B N 1
ATOM 1326 C CA . GLY B 1 24 ? -6.723 9.617 -6.473 1 92.38 24 GLY B CA 1
ATOM 1327 C C . GLY B 1 24 ? -7.902 10.57 -6.395 1 92.38 24 GLY B C 1
ATOM 1328 O O . GLY B 1 24 ? -7.746 11.773 -6.594 1 92.38 24 GLY B O 1
ATOM 1329 N N . TYR B 1 25 ? -9.039 10.031 -6.176 1 92.06 25 TYR B N 1
ATOM 1330 C CA . TYR B 1 25 ? -10.234 10.867 -6.031 1 92.06 25 TYR B CA 1
ATOM 1331 C C . TYR B 1 25 ? -10.031 11.914 -4.941 1 92.06 25 TYR B C 1
ATOM 1333 O O . TYR B 1 25 ? -10.305 13.094 -5.152 1 92.06 25 TYR B O 1
ATOM 1341 N N . TYR B 1 26 ? -9.602 11.391 -3.783 1 88.88 26 TYR B N 1
ATOM 1342 C CA . TYR B 1 26 ? -9.492 12.305 -2.652 1 88.88 26 TYR B CA 1
ATOM 1343 C C . TYR B 1 26 ? -8.438 13.375 -2.92 1 88.88 26 TYR B C 1
ATOM 1345 O O . TYR B 1 26 ? -8.656 14.555 -2.635 1 88.88 26 TYR B O 1
ATOM 1353 N N . VAL B 1 27 ? -7.305 13.102 -3.547 1 87.44 27 VAL B N 1
ATOM 1354 C CA . VAL B 1 27 ? -6.246 14.055 -3.848 1 87.44 27 VAL B CA 1
ATOM 1355 C C . VAL B 1 27 ? -6.738 15.062 -4.883 1 87.44 27 VAL B C 1
ATOM 1357 O O . VAL B 1 27 ? -6.523 16.266 -4.73 1 87.44 27 VAL B O 1
ATOM 1360 N N . LEU B 1 28 ? -7.398 14.633 -5.875 1 90.81 28 LEU B N 1
ATOM 1361 C CA . LEU B 1 28 ? -7.883 15.508 -6.941 1 90.81 28 LEU B CA 1
ATOM 1362 C C . LEU B 1 28 ? -8.992 16.422 -6.434 1 90.81 28 LEU B C 1
ATOM 1364 O O . LEU B 1 28 ? -9.086 17.578 -6.836 1 90.81 28 LEU B O 1
ATOM 1368 N N . LYS B 1 29 ? -9.82 15.906 -5.637 1 91.06 29 LYS B N 1
ATOM 1369 C CA . LYS B 1 29 ? -10.883 16.719 -5.062 1 91.06 29 LYS B CA 1
ATOM 1370 C C . LYS B 1 29 ? -10.312 17.812 -4.168 1 91.06 29 LYS B C 1
ATOM 1372 O O . LYS B 1 29 ? -10.742 18.969 -4.242 1 91.06 29 LYS B O 1
ATOM 1377 N N . LEU B 1 30 ? -9.367 17.469 -3.396 1 88.75 30 LEU B N 1
ATOM 1378 C CA . LEU B 1 30 ? -8.719 18.469 -2.549 1 88.75 30 LEU B CA 1
ATOM 1379 C C . LEU B 1 30 ? -8 19.516 -3.393 1 88.75 30 LEU B C 1
ATOM 1381 O O . LEU B 1 30 ? -8.055 20.703 -3.088 1 88.75 30 LEU B O 1
ATOM 1385 N N . ALA B 1 31 ? -7.371 19.078 -4.402 1 87 31 ALA B N 1
ATOM 1386 C CA . ALA B 1 31 ? -6.684 20 -5.309 1 87 31 ALA B CA 1
ATOM 1387 C C . ALA B 1 31 ? -7.668 20.953 -5.965 1 87 31 ALA B C 1
ATOM 1389 O O . ALA B 1 31 ? -7.383 22.156 -6.098 1 87 31 ALA B O 1
ATOM 1390 N N . SER B 1 32 ? -8.797 20.484 -6.34 1 91.19 32 SER B N 1
ATOM 1391 C CA . SER B 1 32 ? -9.805 21.312 -6.996 1 91.19 32 SER B CA 1
ATOM 1392 C C . SER B 1 32 ? -10.344 22.375 -6.055 1 91.19 32 SER B C 1
ATOM 1394 O O . SER B 1 32 ? -10.82 23.422 -6.504 1 91.19 32 SER B O 1
ATOM 1396 N N . MET B 1 33 ? -10.234 22.109 -4.777 1 90.88 33 MET B N 1
ATOM 1397 C CA . MET B 1 33 ? -10.695 23.062 -3.764 1 90.88 33 MET B CA 1
ATOM 1398 C C . MET B 1 33 ? -9.531 23.859 -3.197 1 90.88 33 MET B C 1
ATOM 1400 O O . MET B 1 33 ? -9.695 24.594 -2.221 1 90.88 33 MET B O 1
ATOM 1404 N N . ARG B 1 34 ? -8.328 23.656 -3.721 1 87.31 34 ARG B N 1
ATOM 1405 C CA . ARG B 1 34 ? -7.109 24.312 -3.273 1 87.31 34 ARG B CA 1
ATOM 1406 C C . ARG B 1 34 ? -6.848 24.047 -1.796 1 87.31 34 ARG B C 1
ATOM 1408 O O . ARG B 1 34 ? -6.484 24.953 -1.048 1 87.31 34 ARG B O 1
ATOM 1415 N N . GLN B 1 35 ? -7.227 22.859 -1.456 1 84.06 35 GLN B N 1
ATOM 1416 C CA . GLN B 1 35 ? -7.043 22.469 -0.062 1 84.06 35 GLN B CA 1
ATOM 1417 C C . GLN B 1 35 ? -5.973 21.391 0.074 1 84.06 35 GLN B C 1
ATOM 1419 O O . GLN B 1 35 ? -5.895 20.719 1.101 1 84.06 35 GLN B O 1
ATOM 1424 N N . ILE B 1 36 ? -5.285 21.312 -1.026 1 76.62 36 ILE B N 1
ATOM 1425 C CA . ILE B 1 36 ? -4.234 20.312 -0.976 1 76.62 36 ILE B CA 1
ATOM 1426 C C . ILE B 1 36 ? -3.025 20.859 -0.224 1 76.62 36 ILE B C 1
ATOM 1428 O O . ILE B 1 36 ? -2.688 22.047 -0.361 1 76.62 36 ILE B O 1
ATOM 1432 N N . SER B 1 37 ? -2.596 20.172 0.818 1 71.56 37 SER B N 1
ATOM 1433 C CA . SER B 1 37 ? -1.303 20.453 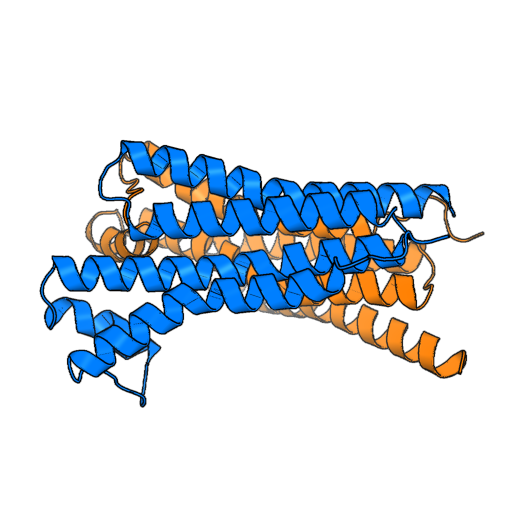1.435 1 71.56 37 SER B CA 1
ATOM 1434 C C . SER B 1 37 ? -0.352 19.266 1.272 1 71.56 37 SER B C 1
ATOM 1436 O O . SER B 1 37 ? -0.71 18.125 1.582 1 71.56 37 SER B O 1
ATOM 1438 N N . ASN B 1 38 ? 0.713 19.625 0.597 1 64.44 38 ASN B N 1
ATOM 1439 C CA . ASN B 1 38 ? 1.641 18.531 0.317 1 64.44 38 ASN B CA 1
ATOM 1440 C C . ASN B 1 38 ? 2.736 18.438 1.375 1 64.44 38 ASN B C 1
ATOM 1442 O O . ASN B 1 38 ? 3.572 17.531 1.334 1 64.44 38 ASN B O 1
ATOM 1446 N N . VAL B 1 39 ? 2.756 19.266 2.305 1 65.5 39 VAL B N 1
ATOM 1447 C CA . VAL B 1 39 ? 3.824 19.266 3.297 1 65.5 39 VAL B CA 1
ATOM 1448 C C . VAL B 1 39 ? 3.553 18.188 4.344 1 65.5 39 VAL B C 1
ATOM 1450 O O . VAL B 1 39 ? 4.457 17.438 4.719 1 65.5 39 VAL B O 1
ATOM 1453 N N . SER B 1 40 ? 2.312 18.109 4.902 1 70.38 40 SER B N 1
ATOM 1454 C CA . SER B 1 40 ? 1.898 17.078 5.852 1 70.38 40 SER B CA 1
ATOM 1455 C C . SER B 1 40 ? 0.513 16.547 5.512 1 70.38 40 SER B C 1
ATOM 1457 O O . SER B 1 40 ? -0.464 16.859 6.195 1 70.38 40 SER B O 1
ATOM 1459 N N . PRO B 1 41 ? 0.562 15.734 4.543 1 69.12 41 PRO B N 1
ATOM 1460 C CA . PRO B 1 41 ? -0.746 15.359 4 1 69.12 41 PRO B CA 1
ATOM 1461 C C . PRO B 1 41 ? -1.628 14.648 5.023 1 69.12 41 PRO B C 1
ATOM 1463 O O . PRO B 1 41 ? -2.838 14.891 5.074 1 69.12 41 PRO B O 1
ATOM 1466 N N . ARG B 1 42 ? -1.136 13.898 5.883 1 70.25 42 ARG B N 1
ATOM 1467 C CA . ARG B 1 42 ? -1.953 13.133 6.816 1 70.25 42 ARG B CA 1
ATOM 1468 C C . ARG B 1 42 ? -2.475 14.016 7.941 1 70.25 42 ARG B C 1
ATOM 1470 O O . ARG B 1 42 ? -3.641 13.914 8.328 1 70.25 42 ARG B O 1
ATOM 1477 N N . ASP B 1 43 ? -1.674 14.883 8.453 1 71.12 43 ASP B N 1
ATOM 1478 C CA . ASP B 1 43 ? -2.123 15.836 9.461 1 71.12 43 ASP B CA 1
ATOM 1479 C C . ASP B 1 43 ? -3.107 16.844 8.867 1 71.12 43 ASP B C 1
ATOM 1481 O O . ASP B 1 43 ? -4.07 17.234 9.523 1 71.12 43 ASP B O 1
ATOM 1485 N N . HIS B 1 44 ? -2.838 17.234 7.641 1 75.12 44 HIS B N 1
ATOM 1486 C CA . HIS B 1 44 ? -3.707 18.172 6.934 1 75.12 44 HIS B CA 1
ATOM 1487 C C . HIS B 1 44 ? -5.113 17.594 6.77 1 75.12 44 HIS B C 1
ATOM 1489 O O . HIS B 1 44 ? -6.102 18.328 6.898 1 75.12 44 HIS B O 1
ATOM 1495 N N . PHE B 1 45 ? -5.156 16.297 6.656 1 77.44 45 PHE B N 1
ATOM 1496 C CA . PHE B 1 45 ? -6.449 15.672 6.422 1 77.44 45 PHE B CA 1
ATOM 1497 C C . PHE B 1 45 ? -7.371 15.852 7.621 1 77.44 45 PHE B C 1
ATOM 1499 O O . PHE B 1 45 ? -8.547 16.188 7.465 1 77.44 45 PHE B O 1
ATOM 1506 N N . THR B 1 46 ? -6.852 15.734 8.781 1 79.31 46 THR B N 1
ATOM 1507 C CA . THR B 1 46 ? -7.684 15.844 9.977 1 79.31 46 THR B CA 1
ATOM 1508 C C . THR B 1 46 ? -8.172 17.281 10.164 1 79.31 46 THR B C 1
ATOM 1510 O O . THR B 1 46 ? -9.266 17.5 10.68 1 79.31 46 THR B O 1
ATOM 1513 N N . SER B 1 47 ? -7.445 18.188 9.695 1 82.69 47 SER B N 1
ATOM 1514 C CA . SER B 1 47 ? -7.797 19.594 9.859 1 82.69 47 SER B CA 1
ATOM 1515 C C . SER B 1 47 ? -8.906 20 8.898 1 82.69 47 SER B C 1
ATOM 1517 O O . SER B 1 47 ? -9.547 21.031 9.086 1 82.69 47 SER B O 1
ATOM 1519 N N . LEU B 1 48 ? -9.172 19.234 7.898 1 87.5 48 LEU B N 1
ATOM 1520 C CA . LEU B 1 48 ? -10.125 19.578 6.844 1 87.5 48 LEU B CA 1
ATOM 1521 C C . LEU B 1 48 ? -11.555 19.469 7.352 1 87.5 48 LEU B C 1
ATOM 1523 O O . LEU B 1 48 ? -12.469 20.047 6.766 1 87.5 48 LEU B O 1
ATOM 1527 N N . LYS B 1 49 ? -11.719 18.703 8.375 1 88.44 49 LYS B N 1
ATOM 1528 C CA . LYS B 1 49 ? -13.062 18.531 8.922 1 88.44 49 LYS B CA 1
ATOM 1529 C C . LYS B 1 49 ? -13.695 19.875 9.258 1 88.44 49 LYS B C 1
ATOM 1531 O O . LYS B 1 49 ? -14.891 20.078 9.023 1 88.44 49 LYS B O 1
ATOM 1536 N N . ALA B 1 50 ? -12.898 20.828 9.766 1 89.25 50 ALA B N 1
ATOM 1537 C CA . ALA B 1 50 ? -13.398 22.141 10.203 1 89.25 50 ALA B CA 1
ATOM 1538 C C . ALA B 1 50 ? -13.492 23.109 9.031 1 89.25 50 ALA B C 1
ATOM 1540 O O . ALA B 1 50 ? -14.148 24.156 9.133 1 89.25 50 ALA B O 1
ATOM 1541 N N . ARG B 1 51 ? -12.938 22.812 7.902 1 90.31 51 ARG B N 1
ATOM 1542 C CA . ARG B 1 51 ? -12.805 23.797 6.828 1 90.31 51 ARG B CA 1
ATOM 1543 C C . ARG B 1 51 ? -13.727 23.453 5.664 1 90.31 51 ARG B C 1
ATOM 1545 O O . ARG B 1 51 ? -14 24.312 4.82 1 90.31 51 ARG B O 1
ATOM 1552 N N . LEU B 1 52 ? -14.125 22.266 5.609 1 91.38 52 LEU B N 1
ATOM 1553 C CA . LEU B 1 52 ? -14.938 21.828 4.477 1 91.38 52 LEU B CA 1
ATOM 1554 C C . LEU B 1 52 ? -16.391 21.609 4.898 1 91.38 52 LEU B C 1
ATOM 1556 O O . LEU B 1 52 ? -16.656 21.312 6.062 1 91.38 52 LEU B O 1
ATOM 1560 N N . PRO B 1 53 ? -17.266 21.828 3.893 1 92.56 53 PRO B N 1
ATOM 1561 C CA . PRO B 1 53 ? -18.641 21.406 4.18 1 92.56 53 PRO B CA 1
ATOM 1562 C C . PRO B 1 53 ? -18.719 19.953 4.629 1 92.56 53 PRO B C 1
ATOM 1564 O O . PRO B 1 53 ? -17.953 19.109 4.16 1 92.56 53 PRO B O 1
ATOM 1567 N N . ALA B 1 54 ? -19.719 19.688 5.492 1 90.25 54 ALA B N 1
ATOM 1568 C CA . ALA B 1 54 ? -19.859 18.375 6.125 1 90.25 54 ALA B CA 1
ATOM 1569 C C . ALA B 1 54 ? -19.969 17.281 5.078 1 90.25 54 ALA B C 1
ATOM 1571 O O . ALA B 1 54 ? -19.344 16.219 5.211 1 90.25 54 ALA B O 1
ATOM 1572 N N . ASP B 1 55 ? -20.719 17.484 4.035 1 89 55 ASP B N 1
ATOM 1573 C CA . ASP B 1 55 ? -20.938 16.469 3.004 1 89 55 ASP B CA 1
ATOM 1574 C C . ASP B 1 55 ? -19.641 16.156 2.271 1 89 55 ASP B C 1
ATOM 1576 O O . ASP B 1 55 ? -19.344 14.992 1.982 1 89 55 ASP B O 1
ATOM 1580 N N . THR B 1 56 ? -18.906 17.203 1.955 1 91.19 56 THR B N 1
ATOM 1581 C CA . THR B 1 56 ? -17.641 17.031 1.263 1 91.19 56 THR B CA 1
ATOM 1582 C C . THR B 1 56 ? -16.641 16.297 2.143 1 91.19 56 THR B C 1
ATOM 1584 O O . THR B 1 56 ? -15.969 15.359 1.684 1 91.19 56 THR B O 1
ATOM 1587 N N . TRP B 1 57 ? -16.609 16.656 3.338 1 91.5 57 TRP B N 1
ATOM 1588 C CA . TRP B 1 57 ? -15.711 16 4.281 1 91.5 57 TRP B CA 1
ATOM 1589 C C . TRP B 1 57 ? -16.047 14.516 4.422 1 91.5 57 TRP B C 1
ATOM 1591 O O . TRP B 1 57 ? -15.148 13.672 4.438 1 91.5 57 TRP B O 1
ATOM 1601 N N . ASN B 1 58 ? -17.25 14.211 4.57 1 88.94 58 ASN B N 1
ATOM 1602 C CA . ASN B 1 58 ? -17.672 12.828 4.723 1 88.94 58 ASN B CA 1
ATOM 1603 C C . ASN B 1 58 ? -17.266 11.977 3.523 1 88.94 58 ASN B C 1
ATOM 1605 O O . ASN B 1 58 ? -16.797 10.852 3.686 1 88.94 58 ASN B O 1
ATOM 1609 N N . LYS B 1 59 ? -17.438 12.516 2.363 1 89.94 59 LYS B N 1
ATOM 1610 C CA . LYS B 1 59 ? -17.062 11.797 1.15 1 89.94 59 LYS B CA 1
ATOM 1611 C C . LYS B 1 59 ? -15.562 11.555 1.096 1 89.94 59 LYS B C 1
ATOM 1613 O O . LYS B 1 59 ? -15.109 10.469 0.732 1 89.94 59 LYS B O 1
ATOM 1618 N N . LEU B 1 60 ? -14.844 12.57 1.448 1 92.31 60 LEU B N 1
ATOM 1619 C CA . LEU B 1 60 ? -13.391 12.453 1.438 1 92.31 60 LEU B CA 1
ATOM 1620 C C . LEU B 1 60 ? -12.914 11.445 2.477 1 92.31 60 LEU B C 1
ATOM 1622 O O . LEU B 1 60 ? -12 10.664 2.217 1 92.31 60 LEU B O 1
ATOM 1626 N N . SER B 1 61 ? -13.516 11.469 3.594 1 91.06 61 SER B N 1
ATOM 1627 C CA . SER B 1 61 ? -13.172 10.531 4.656 1 91.06 61 SER B CA 1
ATOM 1628 C C . SER B 1 61 ? -13.453 9.094 4.238 1 91.06 61 SER B C 1
ATOM 1630 O O . SER B 1 61 ? -12.656 8.195 4.523 1 91.06 61 SER B O 1
ATOM 1632 N N . ARG B 1 62 ? -14.578 8.891 3.553 1 90.94 62 ARG B N 1
ATOM 1633 C CA . ARG B 1 62 ? -14.898 7.555 3.061 1 90.94 62 ARG B CA 1
ATOM 1634 C C . ARG B 1 62 ? -13.914 7.109 1.991 1 90.94 62 ARG B C 1
ATOM 1636 O O . ARG B 1 62 ? -13.516 5.941 1.949 1 90.94 62 ARG B O 1
ATOM 1643 N N . ALA B 1 63 ? -13.539 8.016 1.148 1 93.31 63 ALA B N 1
ATOM 1644 C CA . ALA B 1 63 ? -12.555 7.707 0.118 1 93.31 63 ALA B CA 1
ATOM 1645 C C . ALA B 1 63 ? -11.219 7.297 0.741 1 93.31 63 ALA B C 1
ATOM 1647 O O . ALA B 1 63 ? -10.609 6.309 0.323 1 93.31 63 ALA B O 1
ATOM 1648 N N . ARG B 1 64 ? -10.828 8.023 1.701 1 91.5 64 ARG B N 1
ATOM 1649 C CA . ARG B 1 64 ? -9.586 7.703 2.395 1 91.5 64 ARG B CA 1
ATOM 1650 C C . ARG B 1 64 ? -9.664 6.336 3.064 1 91.5 64 ARG B C 1
ATOM 1652 O O . ARG B 1 64 ? -8.734 5.535 2.967 1 91.5 64 ARG B O 1
ATOM 1659 N N . SER B 1 65 ? -10.727 6.102 3.723 1 91.38 65 SER B N 1
ATOM 1660 C CA . SER B 1 65 ? -10.922 4.828 4.406 1 91.38 65 SER B CA 1
ATOM 1661 C C . SER B 1 65 ? -10.938 3.664 3.42 1 91.38 65 SER B C 1
ATOM 1663 O O . SER B 1 65 ? -10.391 2.598 3.699 1 91.38 65 SER B O 1
ATOM 1665 N N . ALA B 1 66 ? -11.578 3.887 2.299 1 93.62 66 ALA B N 1
ATOM 1666 C CA . ALA B 1 66 ? -11.609 2.867 1.254 1 93.62 66 ALA B CA 1
ATOM 1667 C C . ALA B 1 66 ? -10.203 2.553 0.752 1 93.62 66 ALA B C 1
ATOM 1669 O O . ALA B 1 66 ? -9.859 1.387 0.546 1 93.62 66 ALA B O 1
ATOM 1670 N N . HIS B 1 67 ? -9.438 3.588 0.536 1 94.62 67 HIS B N 1
ATOM 1671 C CA . HIS B 1 67 ? -8.055 3.422 0.11 1 94.62 67 HIS B CA 1
ATOM 1672 C C . HIS B 1 67 ? -7.262 2.607 1.127 1 94.62 67 HIS B C 1
ATOM 1674 O O . HIS B 1 67 ? -6.574 1.65 0.763 1 94.62 67 HIS B O 1
ATOM 1680 N N . LEU B 1 68 ? -7.387 2.939 2.371 1 92.94 68 LEU B N 1
ATOM 1681 C CA . LEU B 1 68 ? -6.641 2.266 3.43 1 92.94 68 LEU B CA 1
ATOM 1682 C C . LEU B 1 68 ? -7.059 0.803 3.541 1 92.94 68 LEU B C 1
ATOM 1684 O O . LEU B 1 68 ? -6.215 -0.073 3.746 1 92.94 68 LEU B O 1
ATOM 1688 N N . ASN B 1 69 ? -8.305 0.597 3.439 1 93.88 69 ASN B N 1
ATOM 1689 C CA . ASN B 1 69 ? -8.812 -0.771 3.48 1 93.88 69 ASN B CA 1
ATOM 1690 C C . ASN B 1 69 ? -8.234 -1.615 2.348 1 93.88 69 ASN B C 1
ATOM 1692 O O . ASN B 1 69 ? -7.918 -2.789 2.541 1 93.88 69 ASN B O 1
ATOM 1696 N N . ALA B 1 70 ? -8.141 -1.025 1.174 1 95.31 70 ALA B N 1
ATOM 1697 C CA . ALA B 1 70 ? -7.555 -1.725 0.032 1 95.31 70 ALA B CA 1
ATOM 1698 C C . ALA B 1 70 ? -6.098 -2.09 0.3 1 95.31 70 ALA B C 1
ATOM 1700 O O . ALA B 1 70 ? -5.66 -3.197 -0.02 1 95.31 70 ALA B O 1
ATOM 1701 N N . LEU B 1 71 ? -5.371 -1.201 0.844 1 95.12 71 LEU B N 1
ATOM 1702 C CA . LEU B 1 71 ? -3.971 -1.458 1.159 1 95.12 71 LEU B CA 1
ATOM 1703 C C . LEU B 1 71 ? -3.844 -2.551 2.215 1 95.12 71 LEU B C 1
ATOM 1705 O O . LEU B 1 71 ? -2.896 -3.34 2.188 1 95.12 71 LEU B O 1
ATOM 1709 N N . GLU B 1 72 ? -4.797 -2.65 3.109 1 94.12 72 GLU B N 1
ATOM 1710 C CA . GLU B 1 72 ? -4.797 -3.65 4.172 1 94.12 72 GLU B CA 1
ATOM 1711 C C . GLU B 1 72 ? -5.039 -5.051 3.615 1 94.12 72 GLU B C 1
ATOM 1713 O O . GLU B 1 72 ? -4.531 -6.035 4.152 1 94.12 72 GLU B O 1
ATOM 1718 N N . SER B 1 73 ? -5.805 -5.105 2.641 1 95.31 73 SER B N 1
ATOM 1719 C CA . SER B 1 73 ? -6.195 -6.414 2.121 1 95.31 73 SER B CA 1
ATOM 1720 C C . SER B 1 73 ? -5.191 -6.918 1.087 1 95.31 73 SER B C 1
ATOM 1722 O O . SER B 1 73 ? -5.105 -8.125 0.837 1 95.31 73 SER B O 1
ATOM 1724 N N . LEU B 1 74 ? -4.426 -6.066 0.528 1 96.75 74 LEU B N 1
ATOM 1725 C CA . LEU B 1 74 ? -3.564 -6.391 -0.603 1 96.75 74 LEU B CA 1
ATOM 1726 C C . LEU B 1 74 ? -2.566 -7.48 -0.231 1 96.75 74 LEU B C 1
ATOM 1728 O O . LEU B 1 74 ? -2.35 -8.422 -1.001 1 96.75 74 LEU B O 1
ATOM 1732 N N . PRO B 1 75 ? -1.863 -7.414 0.948 1 96.44 75 PRO B N 1
ATOM 1733 C CA . PRO B 1 75 ? -0.871 -8.445 1.265 1 96.44 75 PRO B CA 1
ATOM 1734 C C . PRO B 1 75 ? -1.467 -9.852 1.294 1 96.44 75 PRO B C 1
ATOM 1736 O O . PRO B 1 75 ? -0.83 -10.805 0.841 1 96.44 75 PRO B O 1
ATOM 1739 N N . LEU B 1 76 ? -2.646 -9.977 1.819 1 96.81 76 LEU B N 1
ATOM 1740 C CA . LEU B 1 76 ? -3.312 -11.281 1.852 1 96.81 76 LEU B CA 1
ATOM 1741 C C . LEU B 1 76 ? -3.564 -11.797 0.44 1 96.81 76 LEU B C 1
ATOM 1743 O O . LEU B 1 76 ? -3.299 -12.961 0.146 1 96.81 76 LEU B O 1
ATOM 1747 N N . PHE B 1 77 ? -4.082 -10.953 -0.402 1 98.69 77 PHE B N 1
ATOM 1748 C CA . PHE B 1 77 ? -4.355 -11.32 -1.786 1 98.69 77 PHE B CA 1
ATOM 1749 C C . PHE B 1 77 ? -3.068 -11.695 -2.512 1 98.69 77 PHE B C 1
ATOM 1751 O O . PHE B 1 77 ? -3.016 -12.719 -3.205 1 98.69 77 PHE B O 1
ATOM 1758 N N . ALA B 1 78 ? -2.043 -10.883 -2.395 1 98.38 78 ALA B N 1
ATOM 1759 C CA . ALA B 1 78 ? -0.753 -11.156 -3.02 1 98.38 78 ALA B CA 1
ATOM 1760 C C . ALA B 1 78 ? -0.202 -12.508 -2.566 1 98.38 78 ALA B C 1
ATOM 1762 O O . ALA B 1 78 ? 0.289 -13.289 -3.383 1 98.38 78 ALA B O 1
ATOM 1763 N N . ALA B 1 79 ? -0.262 -12.766 -1.263 1 97.94 79 ALA B N 1
ATOM 1764 C CA . ALA B 1 79 ? 0.206 -14.039 -0.719 1 97.94 79 ALA B CA 1
ATOM 1765 C C . ALA B 1 79 ? -0.529 -15.211 -1.359 1 97.94 79 ALA B C 1
ATOM 1767 O O . ALA B 1 79 ? 0.086 -16.219 -1.705 1 97.94 79 ALA B O 1
ATOM 1768 N N . ALA B 1 80 ? -1.761 -15.078 -1.506 1 98.38 80 ALA B N 1
ATOM 1769 C CA . ALA B 1 80 ? -2.555 -16.156 -2.072 1 98.38 80 ALA B CA 1
ATOM 1770 C C . ALA B 1 80 ? -2.158 -16.438 -3.52 1 98.38 80 ALA B C 1
ATOM 1772 O O . ALA B 1 80 ? -2.01 -17.594 -3.922 1 98.38 80 ALA B O 1
ATOM 1773 N N . MET B 1 81 ? -2.043 -15.383 -4.305 1 98.19 81 MET B N 1
ATOM 1774 C CA . MET B 1 81 ? -1.669 -15.555 -5.707 1 98.19 81 MET B CA 1
ATOM 1775 C C . MET B 1 81 ? -0.275 -16.156 -5.824 1 98.19 81 MET B C 1
ATOM 1777 O O . MET B 1 81 ? -0.054 -17.062 -6.629 1 98.19 81 MET B O 1
ATOM 1781 N N . ILE B 1 82 ? 0.645 -15.703 -5.074 1 97.19 82 ILE B N 1
ATOM 1782 C CA . ILE B 1 82 ? 2.018 -16.203 -5.129 1 97.19 82 ILE B CA 1
ATOM 1783 C C . ILE B 1 82 ? 2.068 -17.641 -4.645 1 97.19 82 ILE B C 1
ATOM 1785 O O . ILE B 1 82 ? 2.652 -18.5 -5.305 1 97.19 82 ILE B O 1
ATOM 1789 N N . ALA B 1 83 ? 1.412 -17.906 -3.51 1 96.5 83 ALA B N 1
ATOM 1790 C CA . ALA B 1 83 ? 1.38 -19.25 -2.967 1 96.5 83 ALA B CA 1
ATOM 1791 C C . ALA B 1 83 ? 0.727 -20.219 -3.947 1 96.5 83 ALA B C 1
ATOM 1793 O O . ALA B 1 83 ? 1.165 -21.375 -4.086 1 96.5 83 ALA B O 1
ATOM 1794 N N . GLY B 1 84 ? -0.344 -19.797 -4.531 1 96.69 84 GLY B N 1
ATOM 1795 C CA . GLY B 1 84 ? -0.99 -20.625 -5.531 1 96.69 84 GLY B CA 1
ATOM 1796 C C . GLY B 1 84 ? -0.06 -21.031 -6.656 1 96.69 84 GLY B C 1
ATOM 1797 O O . GLY B 1 84 ? -0.089 -22.188 -7.109 1 96.69 84 GLY B O 1
ATOM 1798 N N . ASN B 1 85 ? 0.7 -20.156 -7.121 1 94.88 85 ASN B N 1
ATOM 1799 C CA . ASN B 1 85 ? 1.643 -20.469 -8.188 1 94.88 85 ASN B CA 1
ATOM 1800 C C . ASN B 1 85 ? 2.775 -21.359 -7.699 1 94.88 85 ASN B C 1
ATOM 1802 O O . ASN B 1 85 ? 3.238 -22.234 -8.43 1 94.88 85 ASN B O 1
ATOM 1806 N N . VAL B 1 86 ? 3.268 -21.125 -6.523 1 93.38 86 VAL B N 1
ATOM 1807 C CA . VAL B 1 86 ? 4.277 -21.984 -5.918 1 93.38 86 VAL B CA 1
ATOM 1808 C C . VAL B 1 86 ? 3.756 -23.422 -5.836 1 93.38 86 VAL B C 1
ATOM 1810 O O . VAL B 1 86 ? 4.484 -24.375 -6.129 1 93.38 86 VAL B O 1
ATOM 1813 N N . ALA B 1 87 ? 2.508 -23.547 -5.504 1 94.62 87 ALA B N 1
ATOM 1814 C CA . ALA B 1 87 ? 1.882 -24.859 -5.336 1 94.62 87 ALA B CA 1
ATOM 1815 C C . ALA B 1 87 ? 1.426 -25.422 -6.676 1 94.62 87 ALA B C 1
ATOM 1817 O O . ALA B 1 87 ? 0.849 -26.516 -6.73 1 94.62 87 ALA B O 1
ATOM 1818 N N . LYS B 1 88 ? 1.59 -24.594 -7.688 1 94 88 LYS B N 1
ATOM 1819 C CA . LYS B 1 88 ? 1.266 -25 -9.055 1 94 88 LYS B CA 1
ATOM 1820 C C . LYS B 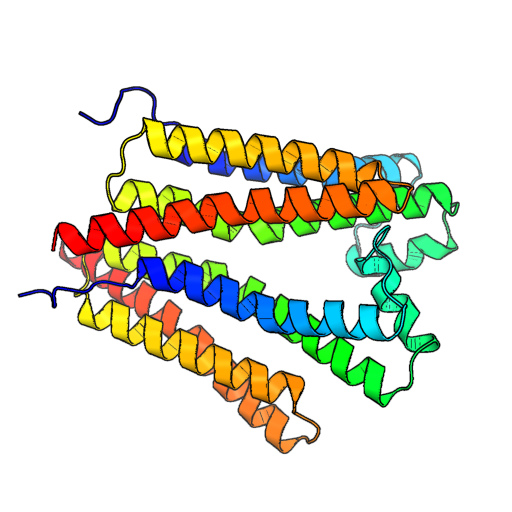1 88 ? -0.225 -25.297 -9.203 1 94 88 LYS B C 1
ATOM 1822 O O . LYS B 1 88 ? -0.613 -26.266 -9.867 1 94 88 LYS B O 1
ATOM 1827 N N . LEU B 1 89 ? -1.021 -24.562 -8.562 1 94.56 89 LEU B N 1
ATOM 1828 C CA . LEU B 1 89 ? -2.457 -24.641 -8.805 1 94.56 89 LEU B CA 1
ATOM 1829 C C . LEU B 1 89 ? -2.773 -24.312 -10.266 1 94.56 89 LEU B C 1
ATOM 1831 O O . LEU B 1 89 ? -2.047 -23.562 -10.914 1 94.56 89 LEU B O 1
ATOM 1835 N N . PRO B 1 90 ? -3.936 -24.938 -10.805 1 94.69 90 PRO B N 1
ATOM 1836 C CA . PRO B 1 90 ? -4.328 -24.594 -12.172 1 94.69 90 PRO B CA 1
ATOM 1837 C C . PRO B 1 90 ? -4.551 -23.094 -12.367 1 94.69 90 PRO B C 1
ATOM 1839 O O . PRO B 1 90 ? -5.137 -22.438 -11.5 1 94.69 90 PRO B O 1
ATOM 1842 N N . ALA B 1 91 ? -4.086 -22.562 -13.461 1 94.12 91 ALA B N 1
ATOM 1843 C CA . ALA B 1 91 ? -4.219 -21.141 -13.773 1 94.12 91 ALA B CA 1
ATOM 1844 C C . ALA B 1 91 ? -5.68 -20.703 -13.734 1 94.12 91 ALA B C 1
ATOM 1846 O O . ALA B 1 91 ? -5.984 -19.578 -13.305 1 94.12 91 ALA B O 1
ATOM 1847 N N . GLY B 1 92 ? -6.527 -21.5 -14.273 1 95 92 GLY B N 1
ATOM 1848 C CA . GLY B 1 92 ? -7.945 -21.172 -14.266 1 95 92 GLY B CA 1
ATOM 1849 C C . GLY B 1 92 ? -8.484 -20.875 -12.883 1 95 92 GLY B C 1
ATOM 1850 O O . GLY B 1 92 ? -9.297 -19.969 -12.703 1 95 92 GLY B O 1
ATOM 1851 N N . ASP B 1 93 ? -8.055 -21.688 -11.883 1 95.75 93 ASP B N 1
ATOM 1852 C CA . ASP B 1 93 ? -8.469 -21.469 -10.5 1 95.75 93 ASP B CA 1
ATOM 1853 C C . ASP B 1 93 ? -7.961 -20.125 -9.984 1 95.75 93 ASP B C 1
ATOM 1855 O O . ASP B 1 93 ? -8.727 -19.359 -9.406 1 95.75 93 ASP B O 1
ATOM 1859 N N . LEU B 1 94 ? -6.703 -19.922 -10.18 1 97.12 94 LEU B N 1
ATOM 1860 C CA . LEU B 1 94 ? -6.098 -18.688 -9.711 1 97.12 94 LEU B CA 1
ATOM 1861 C C . LEU B 1 94 ? -6.723 -17.469 -10.398 1 97.12 94 LEU B C 1
ATOM 1863 O O . LEU B 1 94 ? -7.012 -16.469 -9.75 1 97.12 94 LEU B O 1
ATOM 1867 N N . ASN B 1 95 ? -6.938 -17.578 -11.664 1 96.88 95 ASN B N 1
ATOM 1868 C CA . ASN B 1 95 ? -7.574 -16.484 -12.406 1 96.88 95 ASN B CA 1
ATOM 1869 C C . ASN B 1 95 ? -8.992 -16.219 -11.898 1 96.88 95 ASN B C 1
ATOM 1871 O O . ASN B 1 95 ? -9.414 -15.07 -11.82 1 96.88 95 ASN B O 1
ATOM 1875 N N . THR B 1 96 ? -9.672 -17.266 -11.617 1 97.69 96 THR B N 1
ATOM 1876 C CA . THR B 1 96 ? -11.031 -17.094 -11.117 1 97.69 96 THR B CA 1
ATOM 1877 C C . THR B 1 96 ? -11.031 -16.406 -9.758 1 97.69 96 THR B C 1
ATOM 1879 O O . THR B 1 96 ? -11.797 -15.461 -9.531 1 97.69 96 THR B O 1
ATOM 1882 N N . ILE B 1 97 ? -10.18 -16.844 -8.852 1 98.12 97 ILE B N 1
ATOM 1883 C CA . ILE B 1 97 ? -10.062 -16.203 -7.547 1 98.12 97 ILE B CA 1
ATOM 1884 C C . ILE B 1 97 ? -9.672 -14.742 -7.727 1 98.12 97 ILE B C 1
ATOM 1886 O O . ILE B 1 97 ? -10.242 -13.859 -7.074 1 98.12 97 ILE B O 1
ATOM 1890 N N . ALA B 1 98 ? -8.727 -14.469 -8.594 1 98.25 98 ALA B N 1
ATOM 1891 C CA . ALA B 1 98 ? -8.266 -13.109 -8.852 1 98.25 98 ALA B CA 1
ATOM 1892 C C . ALA B 1 98 ? -9.398 -12.242 -9.391 1 98.25 98 ALA B C 1
ATOM 1894 O O . ALA B 1 98 ? -9.602 -11.117 -8.922 1 98.25 98 ALA B O 1
ATOM 1895 N N . ALA B 1 99 ? -10.125 -12.734 -10.352 1 98.06 99 ALA B N 1
ATOM 1896 C CA . ALA B 1 99 ? -11.227 -11.977 -10.953 1 98.06 99 ALA B CA 1
ATOM 1897 C C . ALA B 1 99 ? -12.297 -11.656 -9.914 1 98.06 99 ALA B C 1
ATOM 1899 O O . ALA B 1 99 ? -12.797 -10.531 -9.859 1 98.06 99 ALA B O 1
ATOM 1900 N N . GLU B 1 100 ? -12.625 -12.641 -9.164 1 98.31 100 GLU B N 1
ATOM 1901 C CA . GLU B 1 100 ? -13.656 -12.438 -8.156 1 98.31 100 GLU B CA 1
ATOM 1902 C C . GLU B 1 100 ? -13.195 -11.461 -7.078 1 98.31 100 GLU B C 1
ATOM 1904 O O . GLU B 1 100 ? -13.984 -10.648 -6.59 1 98.31 100 GLU B O 1
ATOM 1909 N N . TYR B 1 101 ? -11.977 -11.609 -6.656 1 98.62 101 TYR B N 1
ATOM 1910 C CA . TYR B 1 101 ? -11.438 -10.688 -5.664 1 98.62 101 TYR B CA 1
ATOM 1911 C C . TYR B 1 101 ? -11.484 -9.25 -6.172 1 98.62 101 TYR B C 1
ATOM 1913 O O . TYR B 1 101 ? -11.969 -8.352 -5.477 1 98.62 101 TYR B O 1
ATOM 1921 N N . ILE B 1 102 ? -10.977 -9.008 -7.395 1 98.31 102 ILE B N 1
ATOM 1922 C CA . ILE B 1 102 ? -10.953 -7.672 -7.973 1 98.31 102 ILE B CA 1
ATOM 1923 C C . ILE B 1 102 ? -12.375 -7.141 -8.102 1 98.31 102 ILE B C 1
ATOM 1925 O O . ILE B 1 102 ? -12.648 -5.984 -7.773 1 98.31 102 ILE B O 1
ATOM 1929 N N . GLY B 1 103 ? -13.297 -7.977 -8.57 1 98.25 103 GLY B N 1
ATOM 1930 C CA . GLY B 1 103 ? -14.688 -7.578 -8.656 1 98.25 103 GLY B CA 1
ATOM 1931 C C . GLY B 1 103 ? -15.289 -7.215 -7.309 1 98.25 103 GLY B C 1
ATOM 1932 O O . GLY B 1 103 ? -15.992 -6.207 -7.188 1 98.25 103 GLY B O 1
ATOM 1933 N N . ALA B 1 104 ? -15.055 -8.047 -6.312 1 97.81 104 ALA B N 1
ATOM 1934 C CA . ALA B 1 104 ? -15.562 -7.793 -4.965 1 97.81 104 ALA B CA 1
ATOM 1935 C C . ALA B 1 104 ? -14.984 -6.5 -4.395 1 97.81 104 ALA B C 1
ATOM 1937 O O . ALA B 1 104 ? -15.695 -5.73 -3.746 1 97.81 104 ALA B O 1
ATOM 1938 N N . ARG B 1 105 ? -13.695 -6.285 -4.648 1 97.19 105 ARG B N 1
ATOM 1939 C CA . ARG B 1 105 ? -13.062 -5.066 -4.16 1 97.19 105 ARG B CA 1
ATOM 1940 C C . ARG B 1 105 ? -13.641 -3.832 -4.844 1 97.19 105 ARG B C 1
ATOM 1942 O O . ARG B 1 105 ? -13.789 -2.779 -4.219 1 97.19 105 ARG B O 1
ATOM 1949 N N . MET B 1 106 ? -13.883 -3.898 -6.117 1 96.81 106 MET B N 1
ATOM 1950 C CA . MET B 1 106 ? -14.523 -2.789 -6.82 1 96.81 106 MET B CA 1
ATOM 1951 C C . MET B 1 106 ? -15.898 -2.488 -6.23 1 96.81 106 MET B C 1
ATOM 1953 O O . MET B 1 106 ? -16.219 -1.331 -5.957 1 96.81 106 MET B O 1
ATOM 1957 N N . LEU B 1 107 ? -16.688 -3.555 -6.082 1 95.69 107 LEU B N 1
ATOM 1958 C CA . LEU B 1 107 ? -18.016 -3.398 -5.492 1 95.69 107 LEU B CA 1
ATOM 1959 C C . LEU B 1 107 ? -17.922 -2.803 -4.09 1 95.69 107 LEU B C 1
ATOM 1961 O O . LEU B 1 107 ? -18.688 -1.905 -3.738 1 95.69 107 LEU B O 1
ATOM 1965 N N . TYR B 1 108 ? -16.984 -3.275 -3.264 1 95.19 108 TYR B N 1
ATOM 1966 C CA . TYR B 1 108 ? -16.766 -2.781 -1.908 1 95.19 108 TYR B CA 1
ATOM 1967 C C . TYR B 1 108 ? -16.453 -1.29 -1.915 1 95.19 108 TYR B C 1
ATOM 1969 O O . TYR B 1 108 ? -17.031 -0.525 -1.134 1 95.19 108 TYR B O 1
ATOM 1977 N N . THR B 1 109 ? -15.602 -0.918 -2.834 1 93.94 109 THR B N 1
ATOM 1978 C CA . THR B 1 109 ? -15.195 0.481 -2.936 1 93.94 109 THR B CA 1
ATOM 1979 C C . THR B 1 109 ? -16.391 1.36 -3.287 1 93.94 109 THR B C 1
ATOM 1981 O O . THR B 1 109 ? -16.594 2.42 -2.689 1 93.94 109 THR B O 1
ATOM 1984 N N . VAL B 1 110 ? -17.234 0.98 -4.191 1 92.56 110 VAL B N 1
ATOM 1985 C CA . VAL B 1 110 ? -18.422 1.724 -4.605 1 92.56 110 VAL B CA 1
ATOM 1986 C C . VAL B 1 110 ? -19.391 1.854 -3.428 1 92.56 110 VAL B C 1
ATOM 1988 O O . VAL B 1 110 ? -19.906 2.939 -3.156 1 92.56 110 VAL B O 1
ATOM 1991 N N . LEU B 1 111 ? -19.547 0.775 -2.709 1 91.19 111 LEU B N 1
ATOM 1992 C CA . LEU B 1 111 ? -20.438 0.785 -1.554 1 91.19 111 LEU B CA 1
ATOM 1993 C C . LEU B 1 111 ? -19.875 1.673 -0.446 1 91.19 111 LEU B C 1
ATOM 1995 O O . LEU B 1 111 ? -20.625 2.371 0.235 1 91.19 111 LEU B O 1
ATOM 1999 N N . TYR B 1 112 ? -18.625 1.61 -0.272 1 88 112 TYR B N 1
ATOM 2000 C CA . TYR B 1 112 ? -17.969 2.371 0.785 1 88 112 TYR B CA 1
ATOM 2001 C C . TYR B 1 112 ? -18.062 3.869 0.526 1 88 112 TYR B C 1
ATOM 2003 O O . TYR B 1 112 ? -18.406 4.641 1.429 1 88 112 TYR B O 1
ATOM 2011 N N . MET B 1 113 ? -17.922 4.258 -0.663 1 87.12 113 MET B N 1
ATOM 2012 C CA . MET B 1 113 ? -17.906 5.68 -0.999 1 87.12 113 MET B CA 1
ATOM 2013 C C . MET B 1 113 ? -19.328 6.211 -1.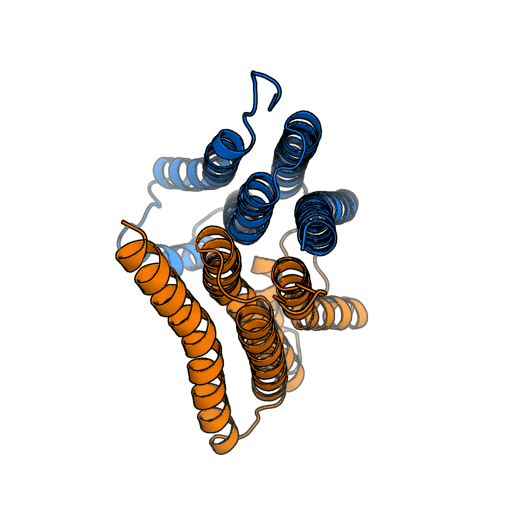184 1 87.12 113 MET B C 1
ATOM 2015 O O . MET B 1 113 ? -19.578 7.395 -0.958 1 87.12 113 MET B O 1
ATOM 2019 N N . GLY B 1 114 ? -20.188 5.402 -1.583 1 82.75 114 GLY B N 1
ATOM 2020 C CA . GLY B 1 114 ? -21.531 5.828 -1.898 1 82.75 114 GLY B CA 1
ATOM 2021 C C . GLY B 1 114 ? -22.5 5.668 -0.735 1 82.75 114 GLY B C 1
ATOM 2022 O O . GLY B 1 114 ? -23.641 6.125 -0.802 1 82.75 114 GLY B O 1
ATOM 2023 N N . VAL B 1 115 ? -22.141 4.996 0.262 1 66.81 115 VAL B N 1
ATOM 2024 C CA . VAL B 1 115 ? -23.109 4.508 1.233 1 66.81 115 VAL B CA 1
ATOM 2025 C C . VAL B 1 115 ? -23.562 5.652 2.141 1 66.81 115 VAL B C 1
ATOM 2027 O O . VAL B 1 115 ? -22.734 6.27 2.818 1 66.81 115 VAL B O 1
ATOM 2030 N N . LYS B 1 116 ? -24.75 6.062 2.018 1 70.94 116 LYS B N 1
ATOM 2031 C CA . LYS B 1 116 ? -25.406 7.07 2.844 1 70.94 116 LYS B CA 1
ATOM 2032 C C . LYS B 1 116 ? -26.484 6.445 3.713 1 70.94 116 LYS B C 1
ATOM 2034 O O . LYS B 1 116 ? -27.188 7.148 4.453 1 70.94 116 LYS B O 1
ATOM 2039 N N . SER B 1 117 ? -26.672 5.176 3.598 1 71.88 117 SER B N 1
ATOM 2040 C CA . SER B 1 117 ? -27.766 4.574 4.352 1 71.88 117 SER B CA 1
ATOM 2041 C C . SER B 1 117 ? -27.297 3.342 5.117 1 71.88 117 SER B C 1
ATOM 2043 O O . SER B 1 117 ? -26.281 2.74 4.773 1 71.88 117 SER B O 1
ATOM 2045 N N . GLU B 1 118 ? -27.969 3.012 6.172 1 70.88 118 GLU B N 1
ATOM 2046 C CA . GLU B 1 118 ? -27.672 1.874 7.039 1 70.88 118 GLU B CA 1
ATOM 2047 C C . GLU B 1 118 ? -27.703 0.563 6.258 1 70.88 118 GLU B C 1
ATOM 2049 O O . GLU B 1 118 ? -26.875 -0.313 6.477 1 70.88 118 GLU B O 1
ATOM 2054 N N . GLY B 1 119 ? -28.719 0.387 5.383 1 68.56 119 GLY B N 1
ATOM 2055 C CA . GLY B 1 119 ? -28.812 -0.819 4.578 1 68.56 119 GLY B CA 1
ATOM 2056 C C . GLY B 1 119 ? -27.578 -1.065 3.732 1 68.56 119 GLY B C 1
ATOM 2057 O O . GLY B 1 119 ? -27.062 -2.188 3.676 1 68.56 119 GLY B O 1
ATOM 2058 N N . LEU B 1 120 ? -27.047 -0.108 3.176 1 77.44 120 LEU B N 1
ATOM 2059 C CA . LEU B 1 120 ? -25.844 -0.212 2.355 1 77.44 120 LEU B CA 1
ATOM 2060 C C . LEU B 1 120 ? -24.625 -0.534 3.215 1 77.44 120 LEU B C 1
ATOM 2062 O O . LEU B 1 120 ? -23.656 -1.126 2.729 1 77.44 120 LEU B O 1
ATOM 2066 N N . SER B 1 121 ? -24.797 -0.316 4.48 1 81.81 121 SER B N 1
ATOM 2067 C CA . SER B 1 121 ? -23.688 -0.624 5.391 1 81.81 121 SER B CA 1
ATOM 2068 C C . SER B 1 121 ? -23.547 -2.129 5.598 1 81.81 121 SER B C 1
ATOM 2070 O O . SER B 1 121 ? -22.438 -2.654 5.637 1 81.81 121 SER B O 1
ATOM 2072 N N . TYR B 1 122 ? -24.703 -2.824 5.617 1 85.44 122 TYR B N 1
ATOM 2073 C CA . TYR B 1 122 ? -24.656 -4.273 5.766 1 85.44 122 TYR B CA 1
ATOM 2074 C C . TYR B 1 122 ? -24.141 -4.938 4.496 1 85.44 122 TYR B C 1
ATOM 2076 O O . TYR B 1 122 ? -23.406 -5.93 4.559 1 85.44 122 TYR B O 1
ATOM 2084 N N . LEU B 1 123 ? -24.578 -4.434 3.391 1 88.75 123 LEU B N 1
ATOM 2085 C CA . LEU B 1 123 ? -24.078 -4.949 2.119 1 88.75 123 LEU B CA 1
ATOM 2086 C C . LEU B 1 123 ? -22.562 -4.777 2.014 1 88.75 123 LEU B C 1
ATOM 2088 O O . LEU B 1 123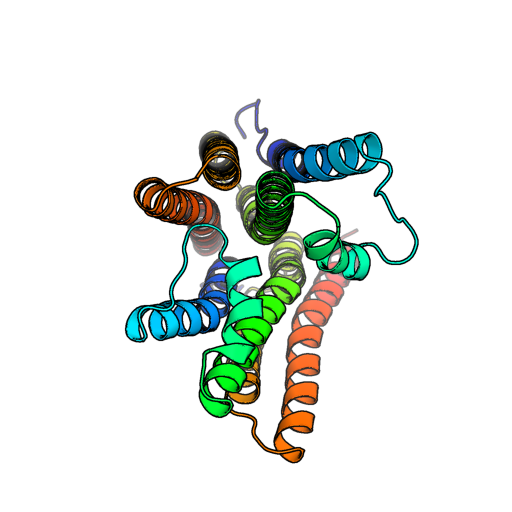 ? -21.859 -5.691 1.575 1 88.75 123 LEU B O 1
ATOM 2092 N N . ARG B 1 124 ? -22.078 -3.668 2.502 1 91.38 124 ARG B N 1
ATOM 2093 C CA . ARG B 1 124 ? -20.641 -3.408 2.494 1 91.38 124 ARG B CA 1
ATOM 2094 C C . ARG B 1 124 ? -19.891 -4.441 3.33 1 91.38 124 ARG B C 1
ATOM 2096 O O . ARG B 1 124 ? -18.875 -4.992 2.889 1 91.38 124 ARG B O 1
ATOM 2103 N N . THR B 1 125 ? -20.438 -4.801 4.465 1 91.38 125 THR B N 1
ATOM 2104 C CA . THR B 1 125 ? -19.812 -5.793 5.34 1 91.38 125 THR B CA 1
ATOM 2105 C C . THR B 1 125 ? -19.781 -7.164 4.664 1 91.38 125 THR B C 1
ATOM 2107 O O . THR B 1 125 ? -18.766 -7.863 4.715 1 91.38 125 THR B O 1
ATOM 2110 N N . GLY B 1 126 ? -20.875 -7.473 4.086 1 93.62 126 GLY B N 1
ATOM 2111 C CA . GLY B 1 126 ? -20.938 -8.742 3.371 1 93.62 126 GLY B CA 1
ATOM 2112 C C . GLY B 1 126 ? -19.938 -8.828 2.229 1 93.62 126 GLY B C 1
ATOM 2113 O O . GLY B 1 126 ? -19.281 -9.852 2.057 1 93.62 126 GLY B O 1
ATOM 2114 N N . VAL B 1 127 ? -19.812 -7.793 1.461 1 95.69 127 VAL B N 1
ATOM 2115 C CA . VAL B 1 127 ? -18.891 -7.762 0.327 1 95.69 127 VAL B CA 1
ATOM 2116 C C . VAL B 1 127 ? -17.453 -7.797 0.827 1 95.69 127 VAL B C 1
ATOM 2118 O O . VAL B 1 127 ? -16.594 -8.43 0.215 1 95.69 127 VAL B O 1
ATOM 2121 N N . TRP B 1 128 ? -17.234 -7.082 1.929 1 94.62 128 TRP B N 1
ATOM 2122 C CA . TRP B 1 128 ? -15.93 -7.148 2.561 1 94.62 128 TRP B CA 1
ATOM 2123 C C . TRP B 1 128 ? -15.57 -8.586 2.928 1 94.62 128 TRP B C 1
ATOM 2125 O O . TRP B 1 128 ? -14.484 -9.062 2.607 1 94.62 128 TRP B O 1
ATOM 2135 N N . ALA B 1 129 ? -16.484 -9.297 3.57 1 95.62 129 ALA B N 1
ATOM 2136 C CA . ALA B 1 129 ? -16.25 -10.68 3.98 1 95.62 129 ALA B CA 1
ATOM 2137 C C . ALA B 1 129 ? -15.984 -11.578 2.771 1 95.62 129 ALA B C 1
ATOM 2139 O O . ALA B 1 129 ? -15.109 -12.438 2.805 1 95.62 129 ALA B O 1
ATOM 2140 N N . TRP B 1 130 ? -16.75 -11.359 1.753 1 96.94 130 TRP B N 1
ATOM 2141 C CA . TRP B 1 130 ? -16.547 -12.094 0.509 1 96.94 130 TRP B CA 1
ATOM 2142 C C . TRP B 1 130 ? -15.164 -11.836 -0.064 1 96.94 130 TRP B C 1
ATOM 2144 O O . TRP B 1 130 ? -14.453 -12.773 -0.429 1 96.94 130 TRP B O 1
ATOM 2154 N N . SER B 1 131 ? -14.758 -10.633 -0.102 1 97.19 131 SER B N 1
ATOM 2155 C CA . SER B 1 131 ? -13.469 -10.25 -0.673 1 97.19 131 SER B CA 1
ATOM 2156 C C . SER B 1 131 ? -12.312 -10.852 0.123 1 97.19 131 SER B C 1
ATOM 2158 O O . SER B 1 131 ? -11.297 -11.242 -0.45 1 97.19 131 SER B O 1
ATOM 2160 N N . ILE B 1 132 ? -12.461 -10.992 1.423 1 96.94 132 ILE B N 1
ATOM 2161 C CA . ILE B 1 132 ? -11.414 -11.539 2.279 1 96.94 132 ILE B CA 1
ATOM 2162 C C . ILE B 1 132 ? -11.414 -13.062 2.176 1 96.94 132 ILE B C 1
ATOM 2164 O O . ILE B 1 132 ? -10.359 -13.695 2.234 1 96.94 132 ILE B O 1
ATOM 2168 N N . GLY B 1 133 ? -12.539 -13.656 2.021 1 97.81 133 GLY B N 1
ATOM 2169 C CA . GLY B 1 133 ? -12.68 -15.102 1.942 1 97.81 133 GLY B CA 1
ATOM 2170 C C . GLY B 1 133 ? -12 -15.695 0.724 1 97.81 133 GLY B C 1
ATOM 2171 O O . GLY B 1 133 ? -11.531 -16.844 0.762 1 97.81 133 GLY B O 1
ATOM 2172 N N . LEU B 1 134 ? -11.891 -14.93 -0.304 1 98.25 134 LEU B N 1
ATOM 2173 C CA . LEU B 1 134 ? -11.375 -15.438 -1.569 1 98.25 134 LEU B CA 1
ATOM 2174 C C . LEU B 1 134 ? -9.883 -15.734 -1.467 1 98.25 134 LEU B C 1
ATOM 2176 O O . LEU B 1 134 ? -9.445 -16.859 -1.748 1 98.25 134 LEU B O 1
ATOM 2180 N N . PRO B 1 135 ? -9.086 -14.812 -1.041 1 98.25 135 PRO B N 1
ATOM 2181 C CA . PRO B 1 135 ? -7.664 -15.148 -0.886 1 98.25 135 PRO B CA 1
ATOM 2182 C C . PRO B 1 135 ? -7.426 -16.203 0.2 1 98.25 135 PRO B C 1
ATOM 2184 O O . PRO B 1 135 ? -6.496 -17 0.09 1 98.25 135 PRO B O 1
ATOM 2187 N N . LEU B 1 136 ? -8.188 -16.203 1.226 1 97.75 136 LEU B N 1
ATOM 2188 C CA . LEU B 1 136 ? -8.062 -17.234 2.236 1 97.75 136 LEU B CA 1
ATOM 2189 C C . LEU B 1 136 ? -8.312 -18.625 1.628 1 97.75 136 LEU B C 1
ATOM 2191 O O . LEU B 1 136 ? -7.578 -19.562 1.911 1 97.75 136 LEU B O 1
ATOM 2195 N N . TYR B 1 137 ? -9.336 -18.656 0.841 1 97.88 137 TYR B N 1
ATOM 2196 C CA . TYR B 1 137 ? -9.633 -19.875 0.116 1 97.88 137 TYR B CA 1
ATOM 2197 C C . TYR B 1 137 ? -8.453 -20.297 -0.758 1 97.88 137 TYR B C 1
ATOM 2199 O O . TYR B 1 137 ? -8.062 -21.469 -0.775 1 97.88 137 TYR B O 1
ATOM 2207 N N . GLY B 1 138 ? -7.914 -19.359 -1.465 1 97.62 138 GLY B N 1
ATOM 2208 C CA . GLY B 1 138 ? -6.738 -19.625 -2.279 1 97.62 138 GLY B CA 1
ATOM 2209 C C . GLY B 1 138 ? -5.57 -20.172 -1.477 1 97.62 138 GLY B C 1
ATOM 2210 O O . GLY B 1 138 ? -4.887 -21.094 -1.907 1 97.62 138 GLY B O 1
ATOM 2211 N N . LEU B 1 139 ? -5.371 -19.609 -0.321 1 98.06 139 LEU B N 1
ATOM 2212 C CA . LEU B 1 139 ? -4.27 -20.047 0.526 1 98.06 139 LEU B CA 1
ATOM 2213 C C . LEU B 1 139 ? -4.504 -21.469 1.038 1 98.06 139 LEU B C 1
ATOM 2215 O O . LEU B 1 139 ? -3.578 -22.281 1.071 1 98.06 139 LEU B O 1
ATOM 2219 N N . VAL B 1 140 ? -5.688 -21.75 1.438 1 97.38 140 VAL B N 1
ATOM 2220 C CA . VAL B 1 140 ? -6.023 -23.094 1.9 1 97.38 140 VAL B CA 1
ATOM 2221 C C . VAL B 1 140 ? -5.816 -24.094 0.769 1 97.38 140 VAL B C 1
ATOM 2223 O O . VAL B 1 140 ? -5.23 -25.156 0.975 1 97.38 140 VAL B O 1
ATOM 2226 N N . LYS B 1 141 ? -6.25 -23.75 -0.414 1 96.81 141 LYS B N 1
ATOM 2227 C CA . LYS B 1 141 ? -6.078 -24.625 -1.579 1 96.81 141 LYS B CA 1
ATOM 2228 C C . LYS B 1 141 ? -4.602 -24.859 -1.878 1 96.81 141 LYS B C 1
ATOM 2230 O O . LYS B 1 141 ? -4.191 -25.984 -2.166 1 96.81 141 LYS B O 1
ATOM 2235 N N . ALA B 1 142 ? -3.834 -23.812 -1.878 1 96.69 142 ALA B N 1
ATOM 2236 C CA . ALA B 1 142 ? -2.396 -23.938 -2.117 1 96.69 142 ALA B CA 1
ATOM 2237 C C . ALA B 1 142 ? -1.735 -24.828 -1.076 1 96.69 142 ALA B C 1
ATOM 2239 O O . ALA B 1 142 ? -0.908 -25.672 -1.415 1 96.69 142 ALA B O 1
ATOM 2240 N N . GLY B 1 143 ? -2.121 -24.594 0.234 1 95.81 143 GLY B N 1
ATOM 2241 C CA . GLY B 1 143 ? -1.585 -25.406 1.304 1 95.81 143 GLY B CA 1
ATOM 2242 C C . GLY B 1 143 ? -1.911 -26.891 1.142 1 95.81 143 GLY B C 1
ATOM 2243 O O . GLY B 1 143 ? -1.057 -27.75 1.369 1 95.81 143 GLY B O 1
ATOM 2244 N N . ARG B 1 144 ? -3.113 -27.188 0.744 1 95.19 144 ARG B N 1
ATOM 2245 C CA . ARG B 1 144 ? -3.527 -28.578 0.528 1 95.19 144 ARG B CA 1
ATOM 2246 C C . ARG B 1 144 ? -2.76 -29.203 -0.629 1 95.19 144 ARG B C 1
ATOM 2248 O O . ARG B 1 144 ? -2.371 -30.375 -0.562 1 95.19 144 ARG B O 1
ATOM 2255 N N . ALA B 1 145 ? -2.543 -28.469 -1.668 1 93.38 145 ALA B N 1
ATOM 2256 C CA . ALA B 1 145 ? -1.8 -28.969 -2.824 1 93.38 145 ALA B CA 1
ATOM 2257 C C . ALA B 1 145 ? -0.359 -29.297 -2.449 1 93.38 145 ALA B C 1
ATOM 2259 O O . ALA B 1 145 ? 0.194 -30.297 -2.912 1 93.38 145 ALA B O 1
ATOM 2260 N N . LEU B 1 146 ? 0.261 -28.5 -1.644 1 91.62 146 LEU B N 1
ATOM 2261 C CA . LEU B 1 146 ? 1.643 -28.734 -1.236 1 91.62 146 LEU B CA 1
ATOM 2262 C C . LEU B 1 146 ? 1.737 -29.906 -0.266 1 91.62 146 LEU B C 1
ATOM 2264 O O . LEU B 1 146 ? 2.736 -30.625 -0.255 1 91.62 146 LEU B O 1
ATOM 2268 N N . ALA B 1 147 ? 0.674 -30.031 0.536 1 90.81 147 ALA B N 1
ATOM 2269 C CA . ALA B 1 147 ? 0.661 -31.109 1.524 1 90.81 147 ALA B CA 1
ATOM 2270 C C . ALA B 1 147 ? 0.537 -32.469 0.851 1 90.81 147 ALA B C 1
ATOM 2272 O O . ALA B 1 147 ? 1.001 -33.469 1.387 1 90.81 147 ALA B O 1
ATOM 2273 N N . ILE B 1 148 ? -0.033 -32.562 -0.291 1 86 148 ILE B N 1
ATOM 2274 C CA . ILE B 1 148 ? -0.243 -33.844 -0.988 1 86 148 ILE B CA 1
ATOM 2275 C C . ILE B 1 148 ? 1.014 -34.188 -1.772 1 86 148 ILE B C 1
ATOM 2277 O O . ILE B 1 148 ? 1.296 -35.375 -1.979 1 86 148 ILE B O 1
ATOM 2281 N N . VAL B 1 149 ? 1.732 -33.219 -2.316 1 75.94 149 VAL B N 1
ATOM 2282 C CA . VAL B 1 149 ? 2.93 -33.5 -3.094 1 75.94 149 VAL B CA 1
ATOM 2283 C C . VAL B 1 149 ? 4.051 -33.969 -2.162 1 75.94 149 VAL B C 1
ATOM 2285 O O . VAL B 1 149 ? 5.008 -34.594 -2.6 1 75.94 149 VAL B O 1
ATOM 2288 N N . GLU B 1 150 ? 4.047 -33.594 -0.829 1 57.22 150 GLU B N 1
ATOM 2289 C CA . GLU B 1 150 ? 5.02 -34.188 0.074 1 57.22 150 GLU B CA 1
ATOM 2290 C C . GLU B 1 150 ? 4.523 -35.531 0.587 1 57.22 150 GLU B C 1
ATOM 2292 O O . GLU B 1 150 ? 3.32 -35.719 0.79 1 57.22 150 GLU B O 1
#

Foldseek 3Di:
DQPPDQCLLVLLVVLLVLLCVLVVVLQVVCVVVVQDDPPDRVVSLVVCCVVDDVVNNQLSVLSVVLSVLSVVLSVLSNCLSVLLVVLPPRSVLSVVLSVLLSVLSNVLSCLSNVPPDPVSVVVSVVSSVVNNVSSVVSNVVSVVSVVVVD/DLPPDQCLQVLLVVLLVLLCVLVVVLQVVCVVVVQDDPPDRVVSLVVCCVVDDVVNNQLSVLSVVLSVVSVVLSVLSNCLSVLLVVLPPRSVLSVVLSVLLSVLSNVLSCLSNVPPDPVSVVVNVVSSVVNNVSSVVSNVVSVVSVVVVD

Secondary structure (DSSP, 8-state):
---S---HHHHHHHHHHHHHHHHHHHHHHHHHTT---SSSHHHHHHHGGGTS-HHHHHHHHHHHHHHHHHHHHHHHHHHHHHHHHHTT--HHHHHHHHHHHHHHHHHHHHHHHH--SHHHHHHHHHHHHHHHHHHHHHHHHHHHHHHHH-/---S---HHHHHHHHHHHHHHHHHHHHHHHHHTT---SSSHHHHHHHGGGTS-HHHHHHHHHHHHHHHHHHHHHHHHHHHHHHHHHTT--HHHHHHHHHHHHHHHHHHHHHHHH--SHHHHHHHHHHHHHHHHHHHHHHHHHHHHHHHH-

pLDDT: mean 89.13, std 11.58, range [31.95, 98.69]

Solvent-accessible surface area (backbone atoms only — not comparable to full-atom values): 15177 Å² total; per-residue (Å²): 127,76,56,92,77,61,49,33,70,60,40,46,58,50,47,52,54,58,28,40,48,35,42,50,51,38,52,53,54,30,49,76,67,72,61,65,56,86,85,51,49,72,67,47,53,66,56,40,60,82,75,39,58,69,70,60,39,52,44,39,52,29,19,47,49,41,19,52,51,37,62,65,48,43,48,55,42,42,44,15,45,52,38,22,54,76,39,58,53,59,29,69,59,44,36,49,46,43,52,51,32,49,52,30,48,52,54,30,45,52,36,45,52,64,39,86,43,72,70,45,29,54,53,33,52,53,34,46,51,51,35,54,48,41,30,42,49,36,24,45,51,21,18,54,46,47,25,65,78,82,126,66,56,52,77,35,47,35,48,36,41,45,46,50,48,54,54,58,28,41,47,37,43,50,51,40,53,51,53,30,47,76,66,70,62,61,52,69,69,48,50,73,65,50,53,67,57,38,60,82,73,39,59,68,69,60,37,52,45,41,51,31,19,48,49,43,20,52,50,37,61,66,48,42,49,54,42,39,48,13,46,45,43,22,54,74,40,59,52,55,30,59,58,46,36,49,46,43,51,50,32,49,50,31,49,52,53,30,45,53,36,52,53,63,51,84,46,72,70,44,50,54,55,32,51,52,33,48,52,52,35,55,47,39,30,51,50,38,38,51,50,21,51,53,47,47,57,65,77,97